Protein AF-A0A356TMD6-F1 (afdb_monomer)

pLDDT: mean 76.24, std 19.07, range [40.0, 98.44]

Structure (mmCIF, N/CA/C/O backbone):
data_AF-A0A356TMD6-F1
#
_entry.id   AF-A0A356TMD6-F1
#
loop_
_atom_site.group_PDB
_atom_site.id
_atom_site.type_symbol
_atom_site.label_atom_id
_atom_site.label_alt_id
_atom_site.label_comp_id
_atom_site.label_asym_id
_atom_site.label_entity_id
_atom_site.label_seq_id
_atom_site.pdbx_PDB_ins_code
_atom_site.Cartn_x
_atom_site.Cartn_y
_atom_site.Cartn_z
_atom_site.occupancy
_atom_site.B_iso_or_equiv
_atom_site.auth_seq_id
_atom_site.auth_com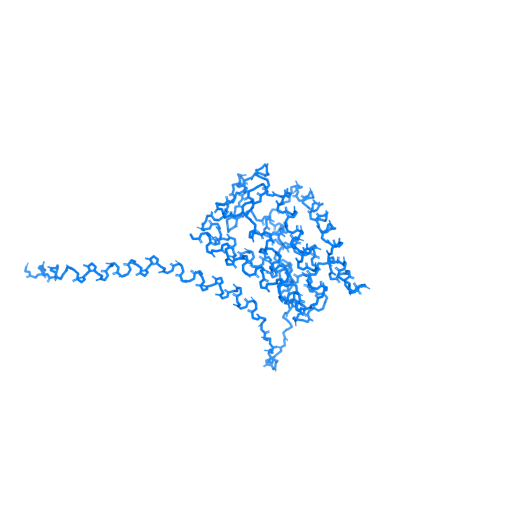p_id
_atom_site.auth_asym_id
_atom_site.auth_atom_id
_atom_site.pdbx_PDB_model_num
ATOM 1 N N . MET A 1 1 ? -0.580 -14.827 -19.833 1.00 65.75 1 MET A N 1
ATOM 2 C CA . MET A 1 1 ? -0.037 -14.961 -18.460 1.00 65.75 1 MET A CA 1
ATOM 3 C C . MET A 1 1 ? -0.498 -13.794 -17.593 1.00 65.75 1 MET A C 1
ATOM 5 O O . MET A 1 1 ? -1.004 -14.034 -16.506 1.00 65.75 1 MET A O 1
ATOM 9 N N . GLU A 1 2 ? -0.426 -12.566 -18.110 1.00 78.25 2 GLU A N 1
ATOM 10 C CA . GLU A 1 2 ? -0.849 -11.324 -17.437 1.00 78.25 2 GLU A CA 1
ATOM 11 C C . GLU A 1 2 ? -2.296 -11.361 -16.922 1.00 78.25 2 GLU A C 1
ATOM 13 O O . GLU A 1 2 ? -2.529 -11.054 -15.760 1.00 78.25 2 GLU A O 1
ATOM 18 N N . THR A 1 3 ? -3.252 -11.860 -17.716 1.00 86.00 3 THR A N 1
ATOM 19 C CA . THR A 1 3 ? -4.669 -12.002 -17.318 1.00 86.00 3 THR A CA 1
ATOM 20 C C . THR A 1 3 ? -4.857 -12.784 -16.015 1.00 86.00 3 THR A C 1
ATOM 22 O O . THR A 1 3 ? -5.626 -12.379 -15.149 1.00 86.00 3 THR A O 1
ATOM 25 N N . ALA A 1 4 ? -4.172 -13.922 -15.863 1.00 86.69 4 ALA A N 1
ATOM 26 C CA . ALA A 1 4 ? -4.324 -14.770 -14.681 1.00 86.69 4 ALA A CA 1
ATOM 27 C C . ALA A 1 4 ? -3.733 -14.097 -13.435 1.00 86.69 4 ALA A C 1
ATOM 29 O O . ALA A 1 4 ? -4.313 -14.176 -12.353 1.00 86.69 4 ALA A O 1
ATOM 30 N N . PHE A 1 5 ? -2.605 -13.407 -13.606 1.00 87.00 5 PHE A N 1
ATOM 31 C CA . PHE A 1 5 ? -1.993 -12.621 -12.546 1.00 87.00 5 PHE A CA 1
ATOM 32 C C . PHE A 1 5 ? -2.893 -11.455 -12.118 1.00 87.00 5 PHE A C 1
ATOM 34 O O . PHE A 1 5 ? -3.152 -11.296 -10.929 1.00 87.00 5 PHE A O 1
ATOM 41 N N . GLU A 1 6 ? -3.434 -10.696 -13.070 1.00 88.75 6 GLU A N 1
ATOM 42 C CA . GLU A 1 6 ? -4.316 -9.559 -12.805 1.00 88.75 6 GLU A CA 1
ATOM 43 C C . GLU A 1 6 ? -5.586 -9.984 -12.063 1.00 88.75 6 GLU A C 1
ATOM 45 O O . GLU A 1 6 ? -5.928 -9.401 -11.035 1.00 88.75 6 GLU A O 1
ATOM 50 N N . LEU A 1 7 ? -6.239 -11.062 -12.505 1.00 91.56 7 LEU A N 1
ATOM 51 C CA . LEU A 1 7 ? -7.380 -11.638 -11.790 1.00 91.56 7 LEU A CA 1
ATOM 52 C C . LEU A 1 7 ? -6.995 -12.109 -10.380 1.00 91.56 7 LEU A C 1
ATOM 54 O O . LEU A 1 7 ? -7.772 -11.930 -9.442 1.00 91.56 7 LEU A O 1
ATOM 58 N N . GLY A 1 8 ? -5.795 -12.668 -10.210 1.00 90.75 8 GLY A N 1
ATOM 59 C CA . GLY A 1 8 ? -5.252 -13.038 -8.904 1.00 90.75 8 GLY A CA 1
ATOM 60 C C . GLY A 1 8 ? -5.057 -11.831 -7.985 1.00 90.75 8 GLY A C 1
ATOM 61 O O . GLY A 1 8 ? -5.516 -11.849 -6.842 1.00 90.75 8 GLY A O 1
ATOM 62 N N . ALA A 1 9 ? -4.443 -10.758 -8.486 1.00 90.44 9 ALA A N 1
ATOM 63 C CA . ALA A 1 9 ? -4.221 -9.516 -7.750 1.00 90.44 9 ALA A CA 1
ATOM 64 C C . ALA A 1 9 ? -5.546 -8.834 -7.365 1.00 90.44 9 ALA A C 1
ATOM 66 O O . ALA A 1 9 ? -5.731 -8.428 -6.215 1.00 90.44 9 ALA A O 1
ATOM 67 N N . LEU A 1 10 ? -6.512 -8.787 -8.286 1.00 94.44 10 LEU A N 1
ATOM 68 C CA . LEU A 1 10 ? -7.863 -8.291 -8.013 1.00 94.44 10 LEU A CA 1
ATOM 69 C C . LEU A 1 10 ? -8.591 -9.168 -6.984 1.00 94.44 10 LEU A C 1
ATOM 71 O O . LEU A 1 10 ? -9.238 -8.644 -6.076 1.00 94.44 10 LEU A O 1
ATOM 75 N N . GLY A 1 11 ? -8.442 -10.493 -7.068 1.00 95.38 11 GLY A N 1
ATOM 76 C CA . GLY A 1 11 ? -8.978 -11.441 -6.091 1.00 95.38 11 GLY A CA 1
ATOM 77 C C . GLY A 1 11 ? -8.408 -11.223 -4.687 1.00 95.38 11 GLY A C 1
ATOM 78 O O . GLY A 1 11 ? -9.160 -11.169 -3.713 1.00 95.38 11 GLY A O 1
ATOM 79 N N . VAL A 1 12 ? -7.096 -11.009 -4.573 1.00 94.06 12 VAL A N 1
ATOM 80 C CA . VAL A 1 12 ? -6.429 -10.627 -3.317 1.00 94.06 12 VAL A CA 1
ATOM 81 C C . VAL A 1 12 ? -6.97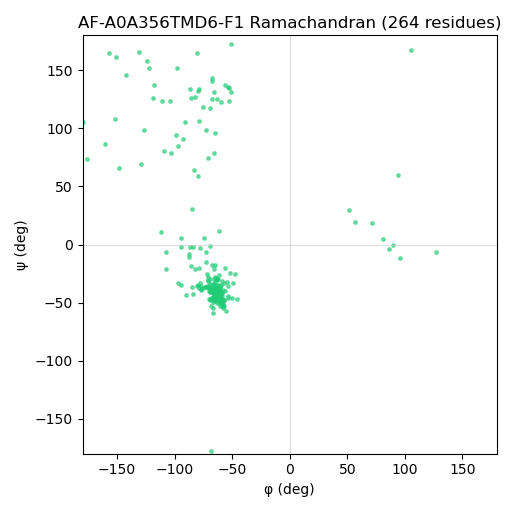3 -9.299 -2.783 1.00 94.06 12 VAL A C 1
ATOM 83 O O . VAL A 1 12 ? -7.247 -9.182 -1.583 1.00 94.06 12 VAL A O 1
ATOM 86 N N . GLY A 1 13 ? -7.181 -8.311 -3.655 1.00 95.44 13 GLY A N 1
ATOM 87 C CA . GLY A 1 13 ? -7.815 -7.043 -3.300 1.00 95.44 13 GLY A CA 1
ATOM 88 C C . GLY A 1 13 ? -9.222 -7.230 -2.733 1.00 95.44 13 GLY A C 1
ATOM 89 O O . GLY A 1 13 ? -9.537 -6.699 -1.667 1.00 95.44 13 GLY A O 1
ATOM 90 N N . ALA A 1 14 ? -10.047 -8.052 -3.384 1.00 97.25 14 ALA A N 1
ATOM 91 C CA . ALA A 1 14 ? -11.394 -8.376 -2.924 1.00 97.25 14 ALA A CA 1
ATOM 92 C C . ALA A 1 14 ? -11.380 -9.084 -1.560 1.00 97.25 14 ALA A C 1
ATOM 94 O O . ALA A 1 14 ? -12.111 -8.690 -0.651 1.00 97.25 14 ALA A O 1
ATOM 95 N N . VAL A 1 15 ? -10.509 -10.079 -1.369 1.00 97.25 15 VAL A N 1
ATOM 96 C CA . VAL A 1 15 ? -10.337 -10.765 -0.076 1.00 97.25 15 VAL A CA 1
ATOM 97 C C . VAL A 1 15 ? -9.898 -9.785 1.013 1.00 97.25 15 VAL A C 1
ATOM 99 O O . VAL A 1 15 ? -10.414 -9.844 2.131 1.00 97.25 15 VAL A O 1
ATOM 102 N N . THR A 1 16 ? -9.002 -8.851 0.695 1.00 97.12 16 THR A N 1
ATOM 103 C CA . THR A 1 16 ? -8.539 -7.838 1.654 1.00 97.12 16 THR A CA 1
ATOM 104 C C . THR A 1 16 ? -9.658 -6.874 2.045 1.00 97.12 16 THR A C 1
ATOM 106 O O . THR A 1 16 ? -9.817 -6.573 3.229 1.00 97.12 16 THR A O 1
ATOM 109 N N . LEU A 1 17 ? -10.495 -6.448 1.094 1.00 97.12 17 LEU A N 1
ATOM 110 C CA . LEU A 1 17 ? -11.687 -5.643 1.380 1.00 97.12 17 LEU A CA 1
ATOM 111 C C . LEU A 1 17 ? -12.700 -6.401 2.243 1.00 97.12 17 LEU A C 1
ATOM 113 O O . LEU A 1 17 ? -13.265 -5.822 3.170 1.00 97.12 17 LEU A O 1
ATOM 117 N N . LEU A 1 18 ? -12.906 -7.694 1.987 1.00 97.75 18 LEU A N 1
ATOM 118 C CA . LEU A 1 18 ? -13.783 -8.537 2.803 1.00 97.75 18 LEU A CA 1
ATOM 119 C C . LEU A 1 18 ? -13.246 -8.705 4.233 1.00 97.75 18 LEU A C 1
ATOM 121 O O . LEU A 1 18 ? -14.021 -8.594 5.185 1.00 97.75 18 LEU A O 1
ATOM 125 N N . ASP A 1 19 ? -11.940 -8.930 4.414 1.00 96.50 19 ASP A N 1
ATOM 126 C CA . ASP A 1 19 ? -11.310 -8.965 5.744 1.00 96.50 19 ASP A CA 1
ATOM 127 C C . ASP A 1 19 ? -11.450 -7.615 6.464 1.00 96.50 19 ASP A C 1
ATOM 129 O O . ASP A 1 19 ? -11.817 -7.567 7.641 1.00 96.50 19 ASP A O 1
ATOM 133 N N . ALA A 1 20 ? -11.238 -6.507 5.750 1.00 96.81 20 ALA A N 1
ATOM 134 C CA . ALA A 1 20 ? -11.405 -5.158 6.279 1.00 96.81 20 ALA A CA 1
ATOM 135 C C . ALA A 1 20 ? -12.860 -4.869 6.689 1.00 96.81 20 ALA A C 1
ATOM 137 O O . ALA A 1 20 ? -13.095 -4.308 7.761 1.00 96.81 20 ALA A O 1
ATOM 138 N N . ALA A 1 21 ? -13.840 -5.304 5.891 1.00 97.75 21 ALA A N 1
ATOM 139 C CA . ALA A 1 21 ? -15.264 -5.197 6.206 1.00 97.75 21 ALA A CA 1
ATOM 140 C C . ALA A 1 21 ? -15.635 -5.998 7.460 1.00 97.75 21 ALA A C 1
ATOM 142 O O . ALA A 1 21 ? -16.306 -5.473 8.352 1.00 97.75 21 ALA A O 1
ATOM 143 N N . ARG A 1 22 ? -15.139 -7.236 7.576 1.00 97.06 22 ARG A N 1
ATOM 144 C CA . ARG A 1 22 ? -15.333 -8.094 8.760 1.00 97.06 22 ARG A CA 1
ATOM 145 C C . ARG A 1 22 ? -14.685 -7.515 10.016 1.00 97.06 22 ARG A C 1
ATOM 147 O O . ARG A 1 22 ? -15.199 -7.709 11.111 1.00 97.06 22 ARG A O 1
ATOM 154 N N . ALA A 1 23 ? -13.594 -6.768 9.869 1.00 95.62 23 ALA A N 1
ATOM 155 C CA . ALA A 1 23 ? -12.933 -6.069 10.968 1.00 95.62 23 ALA A CA 1
ATOM 156 C C . ALA A 1 23 ? -13.635 -4.770 11.411 1.00 95.62 23 ALA A C 1
ATOM 158 O O . ALA A 1 23 ? -13.194 -4.126 12.368 1.00 95.62 23 ALA A O 1
ATOM 159 N N . GLY A 1 24 ? -14.715 -4.380 10.731 1.00 97.25 24 GLY A N 1
ATOM 160 C CA . GLY A 1 24 ? -15.579 -3.265 11.096 1.00 97.25 24 GLY A CA 1
ATOM 161 C C . GLY A 1 24 ? -15.400 -2.018 10.231 1.00 97.25 24 GLY A C 1
ATOM 162 O O . GLY A 1 24 ? -14.436 -1.852 9.484 1.00 97.25 24 GLY A O 1
ATOM 163 N N . ARG A 1 25 ? -16.348 -1.082 10.377 1.00 97.19 25 ARG A N 1
ATOM 164 C CA . ARG A 1 25 ? -16.480 0.116 9.524 1.00 97.19 25 ARG A CA 1
ATOM 165 C C . ARG A 1 25 ? -15.204 0.955 9.415 1.00 97.19 25 ARG A C 1
ATOM 167 O O . ARG A 1 25 ? -14.931 1.494 8.349 1.00 97.19 25 ARG A O 1
ATOM 174 N N . ARG A 1 26 ? -14.412 1.050 10.492 1.00 96.62 26 ARG A N 1
ATOM 175 C CA . ARG A 1 26 ? -13.141 1.796 10.488 1.00 96.62 26 ARG A CA 1
ATOM 176 C C . ARG A 1 26 ? -12.115 1.203 9.519 1.00 96.62 26 ARG A C 1
ATOM 178 O O . ARG A 1 26 ? -11.421 1.951 8.845 1.00 96.62 26 ARG A O 1
ATOM 185 N N . TRP A 1 27 ? -12.045 -0.125 9.440 1.00 97.56 27 TRP A N 1
ATOM 186 C CA . TRP A 1 27 ? -11.092 -0.842 8.596 1.00 97.56 27 TRP A CA 1
ATOM 187 C C . TRP A 1 27 ? -11.565 -0.901 7.150 1.00 97.56 27 TRP A C 1
ATOM 189 O O . TRP A 1 27 ? -10.753 -0.738 6.246 1.00 97.56 27 TRP A O 1
ATOM 199 N N . LEU A 1 28 ? -12.873 -1.029 6.919 1.00 98.19 28 LEU A N 1
ATOM 200 C CA . LEU A 1 28 ? -13.427 -0.853 5.578 1.00 98.19 28 LEU A CA 1
ATOM 201 C C . LEU A 1 28 ? -13.119 0.546 5.030 1.00 98.19 28 LEU A C 1
ATOM 203 O O . LEU A 1 28 ? -12.616 0.671 3.919 1.00 98.19 28 LEU A O 1
ATOM 207 N N . ALA A 1 29 ? -13.355 1.593 5.826 1.00 98.19 29 ALA A N 1
ATOM 208 C CA . ALA A 1 29 ? -13.017 2.957 5.432 1.00 98.19 29 ALA A CA 1
ATOM 209 C C . ALA A 1 29 ? -11.509 3.144 5.216 1.00 98.19 29 ALA A C 1
ATOM 211 O O . ALA A 1 29 ? -11.120 3.846 4.291 1.00 98.19 29 ALA A O 1
ATOM 212 N N . PHE A 1 30 ? -10.664 2.483 6.017 1.00 98.44 30 PHE A N 1
ATOM 213 C CA . PHE A 1 30 ? -9.217 2.443 5.798 1.00 98.44 30 PHE A CA 1
ATOM 214 C C . PHE A 1 30 ? -8.866 1.882 4.421 1.00 98.44 30 PHE A C 1
ATOM 216 O O . PHE A 1 30 ? -8.151 2.535 3.669 1.00 98.44 30 PHE A O 1
ATOM 223 N N . ALA A 1 31 ? -9.382 0.700 4.079 1.00 98.38 31 ALA A N 1
ATOM 224 C CA . ALA A 1 31 ? -9.070 0.039 2.816 1.00 98.38 31 ALA A CA 1
ATOM 225 C C . ALA A 1 31 ? -9.588 0.841 1.611 1.00 98.38 31 ALA A C 1
ATOM 227 O O . ALA A 1 31 ? -8.861 1.042 0.643 1.00 98.38 31 ALA A O 1
ATOM 228 N N . LEU A 1 32 ? -10.811 1.374 1.689 1.00 98.44 32 LEU A N 1
ATOM 229 C CA . LEU A 1 32 ? -11.374 2.216 0.629 1.00 98.44 32 LEU A CA 1
ATOM 230 C C . LEU A 1 32 ? -10.608 3.536 0.469 1.00 98.44 32 LEU A C 1
ATOM 232 O O . LEU A 1 32 ? -10.350 3.959 -0.655 1.00 98.44 32 LEU A O 1
ATOM 236 N N . ALA A 1 33 ? -10.198 4.166 1.572 1.00 98.19 33 ALA A N 1
ATOM 237 C CA . ALA A 1 33 ? -9.363 5.362 1.523 1.00 98.19 33 ALA A CA 1
ATOM 238 C C . ALA A 1 33 ? -7.960 5.058 0.980 1.00 98.19 33 ALA A C 1
ATOM 240 O O . ALA A 1 33 ? -7.440 5.857 0.212 1.00 98.19 33 ALA A O 1
ATOM 241 N N . ALA A 1 34 ? -7.374 3.902 1.311 1.00 98.06 34 ALA A N 1
ATOM 242 C CA . ALA A 1 34 ? -6.104 3.449 0.745 1.00 98.06 34 ALA A CA 1
ATOM 243 C C . ALA A 1 34 ? -6.209 3.205 -0.770 1.00 98.06 34 ALA A C 1
ATOM 245 O O . ALA A 1 34 ? -5.290 3.552 -1.504 1.00 98.06 34 ALA A O 1
ATOM 246 N N . LEU A 1 35 ? -7.338 2.667 -1.249 1.00 97.62 35 LEU A N 1
ATOM 247 C CA . LEU A 1 35 ? -7.606 2.522 -2.683 1.00 97.62 35 LEU A CA 1
ATOM 248 C C . LEU A 1 35 ? -7.723 3.879 -3.373 1.00 97.62 35 LEU A C 1
ATOM 250 O O . LEU A 1 35 ? -7.082 4.091 -4.393 1.00 97.62 35 LEU A O 1
ATOM 254 N N . ALA A 1 36 ? -8.511 4.802 -2.817 1.00 95.88 36 ALA A N 1
ATOM 255 C CA . ALA A 1 36 ? -8.650 6.148 -3.370 1.00 95.88 36 ALA A CA 1
ATOM 256 C C . ALA A 1 36 ? -7.309 6.901 -3.372 1.00 95.88 36 ALA A C 1
ATOM 258 O O . ALA A 1 36 ? -6.971 7.568 -4.349 1.00 95.88 36 ALA A O 1
ATOM 259 N N . TYR A 1 37 ? -6.531 6.748 -2.299 1.00 95.00 37 TYR A N 1
ATOM 260 C CA . TYR A 1 37 ? -5.175 7.267 -2.163 1.00 95.00 37 TYR A CA 1
ATOM 261 C C . TYR A 1 37 ? -4.255 6.732 -3.266 1.00 95.00 37 TYR A C 1
ATOM 263 O O . TYR A 1 37 ? -3.682 7.526 -4.006 1.00 95.00 37 TYR A O 1
ATOM 271 N N . ALA A 1 38 ? -4.171 5.408 -3.422 1.00 93.56 38 ALA A N 1
ATOM 272 C CA . ALA A 1 38 ? -3.332 4.767 -4.428 1.00 93.56 38 ALA A CA 1
ATOM 273 C C . ALA A 1 38 ? -3.779 5.100 -5.856 1.00 93.56 38 ALA A C 1
ATOM 275 O O . ALA A 1 38 ? -2.950 5.420 -6.695 1.00 93.56 38 ALA A O 1
ATOM 276 N N . LEU A 1 39 ? -5.087 5.093 -6.122 1.00 91.94 39 LEU A N 1
ATOM 277 C CA . LEU A 1 39 ? -5.638 5.465 -7.423 1.00 91.94 39 LEU A CA 1
ATOM 278 C C . LEU A 1 39 ? -5.257 6.900 -7.787 1.00 91.94 39 LEU A C 1
ATOM 280 O O . LEU A 1 39 ? -4.799 7.155 -8.893 1.00 91.94 39 LEU A O 1
ATOM 284 N N . THR A 1 40 ? -5.414 7.837 -6.851 1.00 89.31 40 THR A N 1
ATOM 285 C CA . THR A 1 40 ? -5.057 9.239 -7.092 1.00 89.31 40 THR A CA 1
ATOM 286 C C . THR A 1 40 ? -3.551 9.399 -7.268 1.00 89.31 40 THR A C 1
ATOM 288 O O . THR A 1 40 ? -3.123 10.131 -8.151 1.00 89.31 40 THR A O 1
ATOM 291 N N . PHE A 1 41 ? -2.744 8.704 -6.463 1.00 85.75 41 PHE A N 1
ATOM 292 C CA . PHE A 1 41 ? -1.290 8.701 -6.604 1.00 85.75 41 PHE A CA 1
ATOM 293 C C . PHE A 1 41 ? -0.865 8.216 -7.996 1.00 85.75 41 PHE A C 1
ATOM 295 O O . PHE A 1 41 ? -0.132 8.925 -8.676 1.00 85.75 41 PHE A O 1
ATOM 302 N N . GLU A 1 42 ? -1.389 7.078 -8.456 1.00 84.44 42 GLU A N 1
ATOM 303 C CA . GLU A 1 42 ? -1.116 6.548 -9.797 1.00 84.44 42 GLU A CA 1
ATOM 304 C C . GLU A 1 42 ? -1.580 7.515 -10.892 1.00 84.44 42 GLU A C 1
ATOM 306 O O . GLU A 1 42 ? -0.834 7.794 -11.817 1.00 84.44 42 GLU A O 1
ATOM 311 N N . LEU A 1 43 ? -2.764 8.118 -10.780 1.00 80.88 43 LEU A N 1
ATOM 312 C CA . LEU A 1 43 ? -3.238 9.082 -11.784 1.00 80.88 43 LEU A CA 1
ATOM 313 C C . LEU A 1 43 ? -2.386 10.362 -11.852 1.00 80.88 43 LEU A C 1
ATOM 315 O O . LEU A 1 43 ? -2.325 11.004 -12.900 1.00 80.88 43 LEU A O 1
ATOM 319 N N . LEU A 1 44 ? -1.750 10.754 -10.745 1.00 76.62 44 LEU A N 1
ATOM 320 C CA . LEU A 1 44 ? -0.878 11.929 -10.690 1.00 76.62 44 LEU A CA 1
ATOM 321 C C . LEU A 1 44 ? 0.553 11.622 -11.144 1.00 76.62 44 LEU A C 1
ATOM 323 O O . LEU A 1 44 ? 1.189 12.481 -11.752 1.00 76.62 44 LEU A O 1
ATOM 327 N N . VAL A 1 45 ? 1.061 10.430 -10.827 1.00 70.44 45 VAL A N 1
ATOM 328 C CA . VAL A 1 45 ? 2.468 10.051 -11.030 1.00 70.44 45 VAL A CA 1
ATOM 329 C C . VAL A 1 45 ? 2.677 9.271 -12.328 1.00 70.44 45 VAL A C 1
ATOM 331 O O . VAL A 1 45 ? 3.707 9.438 -12.977 1.00 70.44 45 VAL A O 1
ATOM 334 N N . SER A 1 46 ? 1.706 8.467 -12.757 1.00 62.75 46 SER A N 1
ATOM 335 C CA . SER A 1 46 ? 1.856 7.499 -13.854 1.00 62.75 46 SER A CA 1
ATOM 336 C C . SER A 1 46 ? 1.645 8.097 -15.244 1.00 62.75 46 SER A C 1
ATOM 338 O O . SER A 1 46 ? 1.248 7.401 -16.168 1.00 62.75 46 SER A O 1
ATOM 340 N N . ASN A 1 47 ? 1.964 9.379 -15.434 1.00 55.66 47 ASN A N 1
ATOM 341 C CA . ASN A 1 47 ? 2.068 9.947 -16.775 1.00 55.66 47 ASN A CA 1
ATOM 342 C C . ASN A 1 47 ? 3.472 9.695 -17.343 1.00 55.66 47 ASN A C 1
ATOM 344 O O . ASN A 1 47 ? 4.474 10.121 -16.760 1.00 55.66 47 ASN A O 1
ATOM 348 N N . GLU A 1 48 ? 3.530 9.086 -18.534 1.00 50.34 48 GLU A N 1
ATOM 349 C CA . GLU A 1 48 ? 4.742 8.895 -19.358 1.00 50.34 48 GLU A CA 1
ATOM 350 C C . GLU A 1 48 ? 5.584 10.181 -19.498 1.00 50.34 48 GLU A C 1
ATOM 352 O O . GLU A 1 48 ? 6.806 10.129 -19.653 1.00 50.34 48 GLU A O 1
ATOM 357 N N . ALA A 1 49 ? 4.938 11.346 -19.358 1.00 45.81 49 ALA A N 1
ATOM 358 C CA . ALA A 1 49 ? 5.545 12.673 -19.369 1.00 45.81 49 ALA A CA 1
ATOM 359 C C . ALA A 1 49 ? 6.661 12.886 -18.321 1.00 45.81 49 ALA A C 1
ATOM 361 O O . ALA A 1 49 ? 7.484 13.782 -18.496 1.00 45.81 49 ALA A O 1
ATOM 362 N N . SER A 1 50 ? 6.723 12.075 -17.257 1.00 51.03 50 SER A N 1
ATOM 363 C CA . SER A 1 50 ? 7.711 12.215 -16.170 1.00 51.03 50 SER A CA 1
ATOM 364 C C . SER A 1 50 ? 9.069 11.552 -16.447 1.00 51.03 50 SER A C 1
ATOM 366 O O . SER A 1 50 ? 9.968 11.659 -15.615 1.00 51.03 50 SER A O 1
ATOM 368 N N . GLY A 1 51 ? 9.249 10.886 -17.594 1.00 52.72 51 GLY A N 1
ATOM 369 C CA . GLY A 1 51 ? 10.565 10.398 -18.025 1.00 52.72 51 GLY A CA 1
ATOM 370 C C . GLY A 1 51 ? 10.880 8.951 -17.644 1.00 52.72 51 GLY A C 1
ATOM 371 O O . GLY A 1 51 ? 11.880 8.691 -16.980 1.00 52.72 51 GLY A O 1
ATOM 372 N N . GLY A 1 52 ? 10.053 8.013 -18.125 1.00 67.12 52 GLY A N 1
ATOM 373 C CA . GLY A 1 52 ? 10.542 6.677 -18.481 1.00 67.12 52 GLY A CA 1
ATOM 374 C C . GLY A 1 52 ? 9.857 5.452 -17.887 1.00 67.12 52 GLY A C 1
ATOM 375 O O . GLY A 1 52 ? 10.180 4.323 -18.259 1.00 67.12 52 GLY A O 1
ATOM 376 N N . PHE A 1 53 ? 8.918 5.630 -16.968 1.00 77.69 53 PHE A N 1
ATOM 377 C CA . PHE A 1 53 ? 8.138 4.508 -16.457 1.00 77.69 53 PHE A CA 1
ATOM 378 C C . PHE A 1 53 ? 7.035 4.111 -17.446 1.00 77.69 53 PHE A C 1
ATOM 380 O O . PHE A 1 53 ? 6.331 4.982 -17.952 1.00 77.69 53 PHE A O 1
ATOM 387 N N . HIS A 1 54 ? 6.889 2.815 -17.718 1.00 83.50 54 HIS A N 1
ATOM 388 C CA . HIS A 1 54 ? 5.843 2.277 -18.589 1.00 83.50 54 HIS A CA 1
ATOM 389 C C . HIS A 1 54 ? 5.315 0.948 -18.053 1.00 83.50 54 HIS A C 1
ATOM 391 O O . HIS A 1 54 ? 6.067 0.149 -17.492 1.00 83.50 54 HIS A O 1
ATOM 397 N N . TYR A 1 55 ? 4.023 0.708 -18.264 1.00 87.19 55 TYR A N 1
ATOM 398 C CA . TYR A 1 55 ? 3.355 -0.549 -17.946 1.00 87.19 55 TYR A CA 1
ATOM 399 C C . TYR A 1 55 ? 3.231 -1.438 -19.187 1.00 87.19 55 TYR A C 1
ATOM 401 O O . TYR A 1 55 ? 3.153 -0.949 -20.314 1.00 87.19 55 TYR A O 1
ATOM 409 N N . GLY A 1 56 ? 3.195 -2.753 -18.971 1.00 85.00 56 GLY A N 1
ATOM 410 C CA . GLY A 1 56 ? 2.787 -3.728 -19.979 1.00 85.00 56 GLY A CA 1
ATOM 411 C C . GLY A 1 56 ? 1.294 -3.632 -20.317 1.00 85.00 56 GLY A C 1
ATOM 412 O O . GLY A 1 56 ? 0.561 -2.794 -19.789 1.00 85.00 56 GLY A O 1
ATOM 413 N N . ALA A 1 57 ? 0.820 -4.512 -21.199 1.00 84.56 57 ALA A N 1
ATOM 414 C CA . ALA A 1 57 ? -0.595 -4.579 -21.549 1.00 84.56 57 ALA A CA 1
ATOM 415 C C . ALA A 1 57 ? -1.375 -5.403 -20.510 1.00 84.56 57 ALA A C 1
ATOM 417 O O . ALA A 1 57 ? -1.037 -6.549 -20.226 1.00 84.56 57 ALA A O 1
ATOM 418 N N . PHE A 1 58 ? -2.449 -4.828 -19.968 1.00 87.00 58 PHE A N 1
ATOM 419 C CA . PHE A 1 58 ? -3.311 -5.472 -18.971 1.00 87.00 58 PHE A CA 1
ATOM 420 C C . PHE A 1 58 ? -4.790 -5.345 -19.354 1.00 87.00 58 PHE A C 1
ATOM 422 O O . PHE A 1 58 ? -5.145 -4.565 -20.238 1.00 87.00 58 PHE A O 1
ATOM 429 N N . LEU A 1 59 ? -5.658 -6.125 -18.706 1.00 86.31 59 LEU A N 1
ATOM 430 C CA . LEU A 1 59 ? -7.095 -6.196 -18.991 1.00 86.31 59 LEU A CA 1
ATOM 431 C C . LEU A 1 59 ? -7.783 -4.853 -18.784 1.00 86.31 59 LEU A C 1
ATOM 433 O O . LEU A 1 59 ? -8.632 -4.473 -19.589 1.00 86.31 59 LEU A O 1
ATOM 437 N N . ILE A 1 60 ? -7.460 -4.167 -17.686 1.00 88.88 60 ILE A N 1
ATOM 438 C CA . ILE A 1 60 ? -8.087 -2.897 -17.331 1.00 88.88 60 ILE A CA 1
ATOM 439 C C . ILE A 1 60 ? -6.995 -1.859 -17.102 1.00 88.88 60 ILE A C 1
ATOM 441 O O . ILE A 1 60 ? -6.415 -1.779 -16.021 1.00 88.88 60 ILE A O 1
ATOM 445 N N . ALA A 1 61 ? -6.746 -1.038 -18.119 1.00 89.44 61 ALA A N 1
ATOM 446 C CA . ALA A 1 61 ? -5.904 0.143 -18.002 1.00 89.44 61 ALA A CA 1
ATOM 447 C C . ALA A 1 61 ? -6.728 1.352 -17.531 1.00 89.44 61 ALA A C 1
ATOM 449 O O . ALA A 1 61 ? -7.822 1.627 -18.029 1.00 89.44 61 ALA A O 1
ATOM 450 N N . LEU A 1 62 ? -6.191 2.078 -16.561 1.00 87.81 62 LEU A N 1
ATOM 451 C CA . LEU A 1 62 ? -6.673 3.370 -16.092 1.00 87.81 62 LEU A CA 1
ATOM 452 C C . LEU A 1 62 ? -6.194 4.489 -17.033 1.00 87.81 62 LEU A C 1
ATOM 454 O O . LEU A 1 62 ? -5.264 4.283 -17.820 1.00 87.81 62 LEU A O 1
ATOM 458 N N . PRO A 1 63 ? -6.776 5.700 -16.946 1.00 82.00 63 PRO A N 1
ATOM 459 C CA . PRO A 1 63 ? -6.189 6.876 -17.582 1.00 82.00 63 PRO A CA 1
ATOM 460 C C . PRO A 1 63 ? -4.707 7.019 -17.197 1.00 82.00 63 PRO A C 1
ATOM 462 O O . PRO A 1 63 ? -4.367 6.901 -16.024 1.00 82.00 63 PRO A O 1
ATOM 465 N N . GLY A 1 64 ? -3.830 7.229 -18.181 1.00 76.56 64 GLY A N 1
ATOM 466 C CA . GLY A 1 64 ? -2.372 7.220 -17.978 1.00 76.56 64 GLY A CA 1
ATOM 467 C C . GLY A 1 64 ? -1.707 5.845 -18.146 1.00 76.56 64 GLY A C 1
ATOM 468 O O . GLY A 1 64 ? -0.496 5.739 -18.025 1.00 76.56 64 GLY A O 1
ATOM 469 N N . GLY A 1 65 ? -2.465 4.786 -18.453 1.00 82.19 65 GLY A N 1
ATOM 470 C CA . GLY A 1 65 ? -1.920 3.461 -18.783 1.00 82.19 65 GLY A CA 1
ATOM 471 C C . GLY A 1 65 ? -1.653 2.554 -17.578 1.00 82.19 65 GLY A C 1
ATOM 472 O O . GLY A 1 65 ? -1.309 1.389 -17.762 1.00 82.19 65 GLY A O 1
ATOM 473 N N . ALA A 1 66 ? -1.859 3.043 -16.351 1.00 86.94 66 ALA A N 1
ATOM 474 C CA . ALA A 1 66 ? -1.688 2.242 -15.143 1.00 86.94 66 ALA A CA 1
ATOM 475 C C . ALA A 1 66 ? -2.724 1.101 -15.063 1.00 86.94 66 ALA A C 1
ATOM 477 O O . ALA A 1 66 ? -3.919 1.357 -15.209 1.00 86.94 66 ALA A O 1
ATOM 478 N N . PRO A 1 67 ? -2.336 -0.152 -14.789 1.00 91.25 67 PRO A N 1
ATOM 479 C CA . PRO A 1 67 ? -3.280 -1.252 -14.641 1.00 91.25 67 PRO A CA 1
ATOM 480 C C . PRO A 1 67 ? -4.131 -1.063 -13.385 1.00 91.25 67 PRO A C 1
ATOM 482 O O . PRO A 1 67 ? -3.598 -0.721 -12.331 1.00 91.25 67 PRO A O 1
ATOM 485 N N . LEU A 1 68 ? -5.427 -1.383 -13.428 1.00 93.06 68 LEU A N 1
ATOM 486 C CA . LEU A 1 68 ? -6.318 -1.304 -12.262 1.00 93.06 68 LEU A CA 1
ATOM 487 C C . LEU A 1 68 ? -5.812 -2.142 -11.080 1.00 93.06 68 LEU A C 1
ATOM 489 O O . LEU A 1 68 ? -6.016 -1.775 -9.920 1.00 93.06 68 LEU A O 1
ATOM 493 N N . TRP A 1 69 ? -5.152 -3.268 -11.352 1.00 93.19 69 TRP A N 1
ATOM 494 C CA . TRP A 1 69 ? -4.632 -4.124 -10.293 1.00 93.19 69 TRP A CA 1
ATOM 495 C C . TRP A 1 69 ? -3.524 -3.457 -9.472 1.00 93.19 69 TRP A C 1
ATOM 497 O O . TRP A 1 69 ? -3.334 -3.855 -8.326 1.00 93.19 69 TRP A O 1
ATOM 507 N N . VAL A 1 70 ? -2.842 -2.427 -9.987 1.00 91.94 70 VAL A N 1
ATOM 508 C CA . VAL A 1 70 ? -1.778 -1.715 -9.261 1.00 91.94 70 VAL A CA 1
ATOM 509 C C . VAL A 1 70 ? -2.323 -0.945 -8.053 1.00 91.94 70 VAL A C 1
ATOM 511 O O . VAL A 1 70 ? -1.930 -1.273 -6.930 1.00 91.9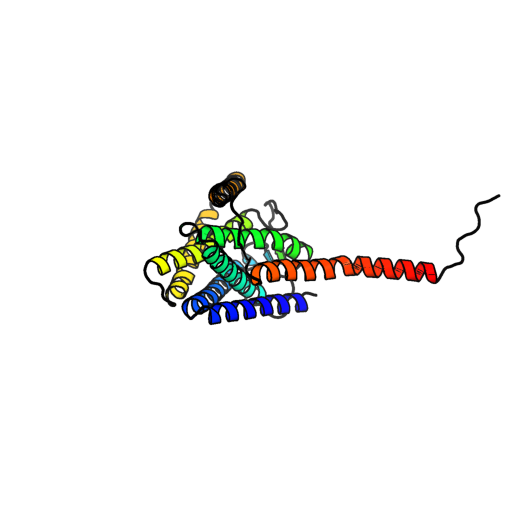4 70 VAL A O 1
ATOM 514 N N . PRO A 1 71 ? -3.269 0.009 -8.185 1.00 94.06 71 PRO A N 1
ATOM 515 C CA . PRO A 1 71 ? -3.838 0.681 -7.017 1.00 94.06 71 PRO A CA 1
ATOM 516 C C . PRO A 1 71 ? -4.619 -0.278 -6.104 1.00 94.06 71 PRO A C 1
ATOM 518 O O . PRO A 1 71 ? -4.649 -0.085 -4.886 1.00 94.06 71 PRO A O 1
ATOM 521 N N . VAL A 1 72 ? -5.205 -1.350 -6.651 1.00 96.19 72 VAL A N 1
ATOM 522 C CA . VAL A 1 72 ? -5.818 -2.421 -5.844 1.00 96.19 72 VAL A CA 1
ATOM 523 C C . VAL A 1 72 ? -4.763 -3.180 -5.030 1.00 96.19 72 VAL A C 1
ATOM 525 O O . VAL A 1 72 ? -4.985 -3.456 -3.849 1.00 96.19 72 VAL A O 1
ATOM 528 N N . GLY A 1 73 ? -3.604 -3.467 -5.620 1.00 94.69 73 GLY A N 1
ATOM 529 C CA . GLY A 1 73 ? -2.454 -4.083 -4.963 1.00 94.69 73 GLY A CA 1
ATOM 530 C C . GLY A 1 73 ? -1.905 -3.205 -3.843 1.00 94.69 73 GLY A C 1
ATOM 531 O O . GLY A 1 73 ? -1.721 -3.690 -2.727 1.00 94.69 73 GLY A O 1
ATOM 532 N N . TRP A 1 74 ? -1.751 -1.900 -4.085 1.00 95.12 74 TRP A N 1
ATOM 533 C CA . TRP A 1 74 ? -1.386 -0.921 -3.057 1.00 95.12 74 TRP A CA 1
ATOM 534 C C . TRP A 1 74 ? -2.374 -0.907 -1.891 1.00 95.12 74 TRP A C 1
ATOM 536 O O . TRP A 1 74 ? -1.959 -0.983 -0.733 1.00 95.12 74 TRP A O 1
ATOM 546 N N . MET A 1 75 ? -3.682 -0.870 -2.167 1.00 97.50 75 MET A N 1
ATOM 547 C CA . MET A 1 75 ? -4.709 -0.958 -1.125 1.00 97.50 75 MET A CA 1
ATOM 548 C C . MET A 1 75 ? -4.571 -2.238 -0.301 1.00 97.50 75 MET A C 1
ATOM 550 O O . MET A 1 75 ? -4.588 -2.175 0.935 1.00 97.50 75 MET A O 1
ATOM 554 N N . ALA A 1 76 ? -4.419 -3.383 -0.969 1.00 97.31 76 ALA A N 1
ATOM 555 C CA . ALA A 1 76 ? -4.304 -4.672 -0.305 1.00 97.31 76 ALA A CA 1
ATOM 556 C C . ALA A 1 76 ? -3.058 -4.717 0.591 1.00 97.31 76 ALA A C 1
ATOM 558 O O . ALA A 1 76 ? -3.141 -5.079 1.767 1.00 97.31 76 ALA A O 1
ATOM 559 N N . LEU A 1 77 ? -1.921 -4.270 0.060 1.00 96.25 77 LEU A N 1
ATOM 560 C CA . LEU A 1 77 ? -0.631 -4.286 0.732 1.00 96.25 77 LEU A CA 1
ATOM 561 C C . LEU A 1 77 ? -0.596 -3.343 1.938 1.00 96.25 77 LEU A C 1
ATOM 563 O O . LEU A 1 77 ? -0.243 -3.772 3.037 1.00 96.25 77 LEU A O 1
ATOM 567 N N . ILE A 1 78 ? -1.030 -2.089 1.775 1.00 97.38 78 ILE A N 1
ATOM 568 C CA . ILE A 1 78 ? -1.098 -1.101 2.863 1.00 97.38 78 ILE A CA 1
ATOM 569 C C . ILE A 1 78 ? -2.033 -1.596 3.974 1.00 97.38 78 ILE A C 1
ATOM 571 O O . ILE A 1 78 ? -1.686 -1.535 5.156 1.00 97.38 78 ILE A O 1
ATOM 575 N N . THR A 1 79 ? -3.204 -2.128 3.614 1.00 97.88 79 THR A N 1
ATOM 576 C CA . THR A 1 79 ? -4.186 -2.634 4.586 1.00 97.88 79 THR A CA 1
ATOM 577 C C . THR A 1 79 ? -3.658 -3.853 5.339 1.00 97.88 79 THR A C 1
ATOM 579 O O . THR A 1 79 ? -3.731 -3.897 6.572 1.00 97.88 79 THR A O 1
ATOM 582 N N . ALA A 1 80 ? -3.084 -4.829 4.633 1.00 96.38 80 ALA A N 1
ATOM 583 C CA . ALA A 1 80 ? -2.506 -6.023 5.241 1.00 96.38 80 ALA A CA 1
ATOM 584 C C . ALA A 1 80 ? -1.318 -5.679 6.152 1.00 96.38 80 ALA A C 1
ATOM 586 O O . ALA A 1 80 ? -1.237 -6.185 7.276 1.00 96.38 80 ALA A O 1
ATOM 587 N N . ALA A 1 81 ? -0.430 -4.784 5.715 1.00 96.00 81 ALA A N 1
ATOM 588 C CA . ALA A 1 81 ? 0.717 -4.329 6.492 1.00 96.00 81 ALA A CA 1
ATOM 589 C C . ALA A 1 81 ? 0.290 -3.591 7.768 1.00 96.00 81 ALA A C 1
ATOM 591 O O . ALA A 1 81 ? 0.790 -3.902 8.850 1.00 96.00 81 ALA A O 1
ATOM 592 N N . ALA A 1 82 ? -0.684 -2.679 7.679 1.00 96.00 82 ALA A N 1
ATOM 593 C CA . ALA A 1 82 ? -1.201 -1.944 8.834 1.00 96.00 82 ALA A CA 1
ATOM 594 C C . ALA A 1 82 ? -1.848 -2.875 9.872 1.00 96.00 82 ALA A C 1
ATOM 596 O O . ALA A 1 82 ? -1.564 -2.773 11.067 1.00 96.00 82 ALA A O 1
ATOM 597 N N . ARG A 1 83 ? -2.667 -3.837 9.429 1.00 94.56 83 ARG A N 1
ATOM 598 C CA . ARG A 1 83 ? -3.285 -4.840 10.317 1.00 94.56 83 ARG A CA 1
ATOM 599 C C . ARG A 1 83 ? -2.252 -5.775 10.937 1.00 94.56 83 ARG A C 1
ATOM 601 O O . ARG A 1 83 ? -2.374 -6.142 12.104 1.00 94.56 83 ARG A O 1
ATOM 608 N N . THR A 1 84 ? -1.222 -6.145 10.182 1.00 92.62 84 THR A N 1
ATOM 609 C CA . THR A 1 84 ? -0.108 -6.955 10.692 1.00 92.62 84 THR A CA 1
ATOM 610 C C . THR A 1 84 ? 0.667 -6.187 11.761 1.00 92.62 84 THR A C 1
ATOM 612 O O . THR A 1 84 ? 0.889 -6.713 12.850 1.00 92.62 84 THR A O 1
ATOM 615 N N . ALA A 1 85 ? 0.980 -4.913 11.518 1.00 91.94 85 ALA A N 1
ATOM 616 C CA . ALA A 1 85 ? 1.628 -4.048 12.499 1.00 91.94 85 ALA A CA 1
ATOM 617 C C . ALA A 1 85 ? 0.772 -3.827 13.764 1.00 91.94 85 ALA A C 1
ATOM 619 O O . ALA A 1 85 ? 1.318 -3.778 14.868 1.00 91.94 85 ALA A O 1
ATOM 620 N N . GLU A 1 86 ? -0.562 -3.746 13.640 1.00 90.69 86 GLU A N 1
ATOM 621 C CA . GLU A 1 86 ? -1.479 -3.679 14.792 1.00 90.69 86 GLU A CA 1
ATOM 622 C C . GLU A 1 86 ? -1.369 -4.942 15.667 1.00 90.69 86 GLU A C 1
ATOM 624 O O . GLU A 1 86 ? -1.251 -4.826 16.890 1.00 90.69 86 GLU A O 1
ATOM 629 N N . ARG A 1 87 ? -1.336 -6.131 15.044 1.00 90.31 87 ARG A N 1
ATOM 630 C CA . ARG A 1 87 ? -1.257 -7.441 15.723 1.00 90.31 87 ARG A CA 1
ATOM 631 C C . ARG A 1 87 ? 0.097 -7.721 16.374 1.00 90.31 87 ARG A C 1
ATOM 633 O O . ARG A 1 87 ? 0.145 -8.387 17.402 1.00 90.31 87 ARG A O 1
ATOM 640 N N . LEU A 1 88 ? 1.186 -7.185 15.824 1.00 86.75 88 LEU A N 1
ATOM 641 C CA . LEU A 1 88 ? 2.538 -7.347 16.374 1.00 86.75 88 LEU A CA 1
ATOM 642 C C . LEU A 1 88 ? 2.801 -6.498 17.636 1.00 86.75 88 LEU A C 1
ATOM 644 O O . LEU A 1 88 ? 3.916 -6.483 18.144 1.00 86.75 88 LEU A O 1
ATOM 648 N N . SER A 1 89 ? 1.789 -5.802 18.171 1.00 75.31 89 SER A N 1
ATOM 649 C CA . SER A 1 89 ? 1.836 -5.078 19.455 1.00 75.31 89 SER A CA 1
ATOM 650 C C . SER A 1 89 ? 2.938 -4.010 19.593 1.00 75.31 89 SER A C 1
ATOM 652 O O . SER A 1 89 ? 3.218 -3.534 20.691 1.00 75.31 89 SER A O 1
ATOM 654 N N . VAL A 1 90 ? 3.511 -3.529 18.484 1.00 75.62 90 VAL A N 1
ATOM 655 C CA . VAL A 1 90 ? 4.521 -2.452 18.464 1.00 75.62 90 VAL A CA 1
ATOM 656 C C . VAL A 1 90 ? 3.880 -1.058 18.507 1.00 75.62 90 VAL A C 1
ATOM 658 O O . VAL A 1 90 ? 3.983 -0.278 17.564 1.00 75.62 90 VAL A O 1
ATOM 661 N N . SER A 1 91 ? 3.191 -0.732 19.602 1.00 74.94 91 SER A N 1
ATOM 662 C CA . SER A 1 91 ? 2.238 0.394 19.700 1.00 74.94 91 SER A CA 1
ATOM 663 C C . SER A 1 91 ? 2.710 1.736 19.116 1.00 74.94 91 SER A C 1
ATOM 665 O O . SER A 1 91 ? 1.970 2.356 18.357 1.00 74.94 91 SER A O 1
ATOM 667 N N . ARG A 1 92 ? 3.936 2.186 19.414 1.00 84.19 92 ARG A N 1
ATOM 668 C CA . ARG A 1 92 ? 4.433 3.504 18.969 1.00 84.19 92 ARG A CA 1
ATOM 669 C C . ARG A 1 92 ? 4.972 3.541 17.535 1.00 84.19 92 ARG A C 1
ATOM 671 O O . ARG A 1 92 ? 5.032 4.620 16.958 1.00 84.19 92 ARG A O 1
ATOM 678 N N . TRP A 1 93 ? 5.348 2.391 16.972 1.00 87.44 93 TRP A N 1
ATOM 679 C CA . TRP A 1 93 ? 6.027 2.281 15.671 1.00 87.44 93 TRP A CA 1
ATOM 680 C C . TRP A 1 93 ? 5.161 1.621 14.595 1.00 87.44 93 TRP A C 1
ATOM 682 O O . TRP A 1 93 ? 5.669 1.295 13.525 1.00 87.44 93 TRP A O 1
ATOM 692 N N . ARG A 1 94 ? 3.861 1.425 14.856 1.00 92.19 94 ARG A N 1
ATOM 693 C CA . ARG A 1 94 ? 2.946 0.744 13.926 1.00 92.19 94 ARG A CA 1
ATOM 694 C C . ARG A 1 94 ? 3.004 1.302 12.498 1.00 92.19 94 ARG A C 1
ATOM 696 O O . ARG A 1 94 ? 3.144 0.485 11.591 1.00 92.19 94 ARG A O 1
ATOM 703 N N . PRO A 1 95 ? 2.984 2.631 12.265 1.00 94.56 95 PRO A N 1
ATOM 704 C CA . PRO A 1 95 ? 3.055 3.169 10.905 1.00 94.56 95 PRO A CA 1
ATOM 705 C C . PRO A 1 95 ? 4.390 2.885 10.219 1.00 94.56 95 PRO A C 1
ATOM 707 O O . PRO A 1 95 ? 4.418 2.505 9.056 1.00 94.56 95 PRO A O 1
ATOM 710 N N . ALA A 1 96 ? 5.498 3.005 10.957 1.00 93.06 96 ALA A N 1
ATOM 711 C CA . ALA A 1 96 ? 6.831 2.724 10.432 1.00 93.06 96 ALA A CA 1
ATOM 712 C C . ALA A 1 96 ? 6.988 1.246 10.056 1.00 93.06 96 ALA A C 1
ATOM 714 O O . ALA A 1 96 ? 7.511 0.937 8.990 1.00 93.06 96 ALA A O 1
ATOM 715 N N . LEU A 1 97 ? 6.481 0.333 10.892 1.00 92.50 97 LEU A N 1
ATOM 716 C CA . LEU A 1 97 ? 6.480 -1.093 10.580 1.00 92.50 97 LEU A CA 1
ATOM 717 C C . LEU A 1 97 ? 5.587 -1.401 9.373 1.00 92.50 97 LEU A C 1
ATOM 719 O O . LEU A 1 97 ? 6.004 -2.147 8.496 1.00 92.50 97 LEU A O 1
ATOM 723 N N . ALA A 1 98 ? 4.389 -0.815 9.297 1.00 95.25 98 ALA A N 1
ATOM 724 C CA . ALA A 1 98 ? 3.509 -0.987 8.146 1.00 95.25 98 ALA A CA 1
ATOM 725 C C . ALA A 1 98 ? 4.181 -0.497 6.853 1.00 95.25 98 ALA A C 1
ATOM 727 O O . ALA A 1 98 ? 4.206 -1.224 5.866 1.00 95.25 98 ALA A O 1
ATOM 728 N N . ALA A 1 99 ? 4.790 0.690 6.876 1.00 94.19 99 ALA A N 1
ATOM 729 C CA . ALA A 1 99 ? 5.492 1.247 5.726 1.00 94.19 99 ALA A CA 1
ATOM 730 C C . ALA A 1 99 ? 6.687 0.388 5.297 1.00 94.19 99 ALA A C 1
ATOM 732 O O . ALA A 1 99 ? 6.889 0.159 4.107 1.00 94.19 99 ALA A O 1
ATOM 733 N N . LEU A 1 100 ? 7.438 -0.143 6.264 1.00 92.25 100 LEU A N 1
ATOM 734 C CA . LEU A 1 100 ? 8.546 -1.050 5.993 1.00 92.25 100 LEU A CA 1
ATOM 735 C C . LEU A 1 100 ? 8.061 -2.368 5.375 1.00 92.25 100 LEU A C 1
ATOM 737 O O . LEU A 1 100 ? 8.662 -2.834 4.417 1.00 92.25 100 LEU A O 1
ATOM 741 N N . LEU A 1 101 ? 6.966 -2.953 5.871 1.00 93.25 101 LEU A N 1
ATOM 742 C CA . LEU A 1 101 ? 6.378 -4.166 5.290 1.00 93.25 101 LEU A CA 1
ATOM 743 C C . LEU A 1 101 ? 5.903 -3.936 3.849 1.00 93.25 101 LEU A C 1
ATOM 745 O O . LEU A 1 101 ? 6.122 -4.792 2.993 1.00 93.25 101 LEU A O 1
ATOM 749 N N . VAL A 1 102 ? 5.290 -2.781 3.572 1.00 94.19 102 VAL A N 1
ATOM 750 C CA . VAL A 1 102 ? 4.898 -2.380 2.212 1.00 94.19 102 VAL A CA 1
ATOM 751 C C . VAL A 1 102 ? 6.134 -2.287 1.317 1.00 94.19 102 VAL A C 1
ATOM 753 O O . VAL A 1 102 ? 6.189 -2.951 0.286 1.00 94.19 102 VAL A O 1
ATOM 756 N N . ALA A 1 103 ? 7.150 -1.531 1.742 1.00 89.88 103 ALA A N 1
ATOM 757 C CA . ALA A 1 103 ? 8.367 -1.332 0.966 1.00 89.88 103 ALA A CA 1
ATOM 758 C C . ALA A 1 103 ? 9.106 -2.648 0.706 1.00 89.88 103 ALA A C 1
ATOM 760 O O . ALA A 1 103 ? 9.388 -2.951 -0.444 1.00 89.88 103 ALA A O 1
ATOM 761 N N . LEU A 1 104 ? 9.336 -3.474 1.731 1.00 89.19 104 LEU A N 1
ATOM 762 C CA . LEU A 1 104 ? 9.994 -4.777 1.580 1.00 89.19 104 LEU A CA 1
ATOM 763 C C . LEU A 1 104 ? 9.255 -5.688 0.598 1.00 89.19 104 LEU A C 1
ATOM 765 O O . LEU A 1 104 ? 9.893 -6.390 -0.179 1.00 89.19 104 LEU A O 1
ATOM 769 N N . THR A 1 105 ? 7.920 -5.668 0.616 1.00 90.00 105 THR A N 1
ATOM 770 C CA . THR A 1 105 ? 7.132 -6.457 -0.337 1.00 90.00 105 THR A CA 1
ATOM 771 C C . THR A 1 105 ? 7.322 -5.929 -1.758 1.00 90.00 105 THR A C 1
ATOM 773 O O . THR A 1 105 ? 7.587 -6.720 -2.657 1.00 90.00 105 THR A O 1
ATOM 776 N N . GLY A 1 106 ? 7.277 -4.607 -1.958 1.00 87.88 106 GLY A N 1
ATOM 777 C CA . GLY A 1 106 ? 7.590 -3.990 -3.251 1.00 87.88 106 GLY A CA 1
ATOM 778 C C . GLY A 1 106 ? 9.007 -4.320 -3.725 1.00 87.88 106 GLY A C 1
ATOM 779 O O . GLY A 1 106 ? 9.199 -4.736 -4.855 1.00 87.88 106 GLY A O 1
ATOM 780 N N . TRP A 1 107 ? 10.009 -4.254 -2.844 1.00 85.44 107 TRP A N 1
ATOM 781 C CA . TRP A 1 107 ? 11.414 -4.533 -3.184 1.00 85.44 107 TRP A CA 1
ATOM 782 C C . TRP A 1 107 ? 11.635 -5.969 -3.672 1.00 85.44 107 TRP A C 1
ATOM 784 O O . TRP A 1 107 ? 12.576 -6.225 -4.419 1.00 85.44 107 TRP A O 1
ATOM 794 N N . VAL A 1 108 ? 10.779 -6.904 -3.250 1.00 87.38 108 VAL A N 1
ATOM 795 C CA . VAL A 1 108 ? 10.779 -8.289 -3.735 1.00 87.38 108 VAL A CA 1
ATOM 796 C C . VAL A 1 108 ? 9.987 -8.424 -5.037 1.00 87.38 108 VAL A C 1
ATOM 798 O O . VAL A 1 108 ? 10.425 -9.133 -5.940 1.00 87.38 108 VAL A O 1
ATOM 801 N N . LEU A 1 109 ? 8.826 -7.775 -5.136 1.00 86.81 109 LEU A N 1
ATOM 802 C CA . LEU A 1 109 ? 7.928 -7.909 -6.285 1.00 86.81 109 LEU A CA 1
ATOM 803 C C . LEU A 1 109 ? 8.438 -7.181 -7.531 1.00 86.81 109 LEU A C 1
ATOM 805 O O . LEU A 1 109 ? 8.287 -7.700 -8.632 1.00 86.81 109 LEU A O 1
ATOM 809 N N . ASP A 1 110 ? 9.064 -6.023 -7.376 1.00 86.44 110 ASP A N 1
ATOM 810 C CA . ASP A 1 110 ? 9.470 -5.169 -8.490 1.00 86.44 110 ASP A CA 1
ATOM 811 C C . ASP A 1 110 ? 10.497 -5.792 -9.434 1.00 86.44 110 ASP A C 1
ATOM 813 O O . ASP A 1 110 ? 10.225 -5.822 -10.635 1.00 86.44 110 ASP A O 1
ATOM 817 N N . PRO A 1 111 ? 11.627 -6.361 -8.969 1.00 87.12 111 PRO A N 1
ATOM 818 C CA . PRO A 1 111 ? 12.540 -7.056 -9.873 1.00 87.12 111 PRO A CA 1
ATOM 819 C C . PRO A 1 111 ? 11.876 -8.224 -10.612 1.00 87.12 111 PRO A C 1
ATOM 821 O O . PRO A 1 111 ? 12.234 -8.501 -11.756 1.00 87.12 111 PRO A O 1
ATOM 824 N N . VAL A 1 112 ? 10.891 -8.890 -9.997 1.00 88.44 112 VAL A N 1
ATOM 825 C CA . VAL A 1 112 ? 10.110 -9.943 -10.664 1.00 88.44 112 VAL A CA 1
ATOM 826 C C . VAL A 1 112 ? 9.209 -9.341 -11.739 1.00 88.44 112 VAL A C 1
ATOM 828 O O . VAL A 1 112 ? 9.208 -9.825 -12.867 1.00 88.44 112 VAL A O 1
ATOM 831 N N . ALA A 1 113 ? 8.477 -8.274 -11.424 1.00 88.25 113 ALA A N 1
ATOM 832 C CA . ALA A 1 113 ? 7.603 -7.585 -12.368 1.00 88.25 113 ALA A CA 1
ATOM 833 C C . ALA A 1 113 ? 8.384 -7.037 -13.575 1.00 88.25 113 ALA A C 1
ATOM 835 O O . ALA A 1 113 ? 7.947 -7.205 -14.712 1.00 88.25 113 ALA A O 1
ATOM 836 N N . VAL A 1 114 ? 9.577 -6.480 -13.347 1.00 88.62 114 VAL A N 1
ATOM 837 C CA . VAL A 1 114 ? 10.489 -6.036 -14.413 1.00 88.62 114 VAL A CA 1
ATOM 838 C C . VAL A 1 114 ? 10.972 -7.212 -15.254 1.00 88.62 114 VAL A C 1
ATOM 840 O O . VAL A 1 114 ? 10.930 -7.144 -16.480 1.00 88.62 114 VAL A O 1
ATOM 843 N N . ALA A 1 115 ? 11.392 -8.313 -14.625 1.00 88.56 115 ALA A N 1
ATOM 844 C CA . ALA A 1 115 ? 11.842 -9.505 -15.346 1.00 88.56 115 ALA A CA 1
ATOM 845 C C . ALA A 1 115 ? 10.729 -10.142 -16.198 1.00 88.56 115 ALA A C 1
ATOM 847 O O . ALA A 1 115 ? 11.013 -10.732 -17.238 1.00 88.56 115 ALA A O 1
ATOM 848 N N . LEU A 1 116 ? 9.470 -10.011 -15.769 1.00 87.81 116 LEU A N 1
ATOM 849 C CA . LEU A 1 116 ? 8.289 -10.479 -16.496 1.00 87.81 116 LEU A CA 1
ATOM 850 C C . LEU A 1 116 ? 7.750 -9.459 -17.513 1.00 87.81 116 LEU A C 1
ATOM 852 O O . LEU A 1 116 ? 6.789 -9.771 -18.213 1.00 87.81 116 LEU A O 1
ATOM 856 N N . GLY A 1 117 ? 8.346 -8.266 -17.609 1.00 88.56 117 GLY A N 1
ATOM 857 C CA . GLY A 1 117 ? 7.917 -7.213 -18.533 1.00 88.56 117 GLY A CA 1
ATOM 858 C C . GLY A 1 117 ? 6.594 -6.537 -18.155 1.00 88.56 117 GLY A C 1
ATOM 859 O O . GLY A 1 117 ? 5.964 -5.914 -19.003 1.00 88.56 117 GLY A O 1
ATOM 860 N N . TRP A 1 118 ? 6.154 -6.652 -16.899 1.00 87.50 118 TRP A N 1
ATOM 861 C CA . TRP A 1 118 ? 4.914 -6.030 -16.415 1.00 87.50 118 TRP A CA 1
ATOM 862 C C . TRP A 1 118 ? 5.018 -4.516 -16.297 1.00 87.50 118 TRP A C 1
ATOM 864 O O . TRP A 1 118 ? 4.026 -3.811 -16.478 1.00 87.50 118 TRP A O 1
ATOM 874 N N . TRP A 1 119 ? 6.213 -4.023 -16.001 1.00 88.06 119 TRP A N 1
ATOM 875 C CA . TRP A 1 119 ? 6.561 -2.618 -16.103 1.00 88.06 119 TRP A CA 1
ATOM 876 C C . TRP A 1 119 ? 8.069 -2.463 -16.247 1.00 88.06 119 TRP A C 1
ATOM 878 O O . TRP A 1 119 ? 8.841 -3.380 -15.956 1.00 88.06 119 TRP A O 1
ATOM 888 N N . GLY A 1 120 ? 8.498 -1.281 -16.664 1.00 87.00 120 GLY A N 1
ATOM 889 C CA . GLY A 1 120 ? 9.906 -0.947 -16.783 1.00 87.00 120 GLY A CA 1
ATOM 890 C C . GLY A 1 120 ? 10.162 0.537 -16.589 1.00 87.00 120 GLY A C 1
ATOM 891 O O . GLY A 1 120 ? 9.264 1.368 -16.711 1.00 87.00 120 GLY A O 1
ATOM 892 N N . TRP A 1 121 ? 11.421 0.862 -16.308 1.00 83.50 121 TRP A N 1
ATOM 893 C CA . TRP A 1 121 ? 11.904 2.232 -16.201 1.00 83.50 121 TRP A CA 1
ATOM 894 C C . TRP A 1 121 ? 12.989 2.488 -17.240 1.00 83.50 121 TRP A C 1
ATOM 896 O O . TRP A 1 121 ? 14.007 1.800 -17.275 1.00 83.50 121 TRP A O 1
ATOM 906 N N . SER A 1 122 ? 12.813 3.524 -18.047 1.00 74.56 122 SER A N 1
ATOM 907 C CA . SER A 1 122 ? 13.870 4.150 -18.826 1.00 74.56 122 SER A CA 1
ATOM 908 C C . SER A 1 122 ? 14.339 5.400 -18.085 1.00 74.56 122 SER A C 1
ATOM 910 O O . SER A 1 122 ? 13.779 6.474 -18.221 1.00 74.56 122 SER A O 1
ATOM 912 N N . ALA A 1 123 ? 15.388 5.274 -17.274 1.00 65.81 123 ALA A N 1
ATOM 913 C CA . ALA A 1 123 ? 15.964 6.412 -16.556 1.00 65.81 123 ALA A CA 1
ATOM 914 C C . ALA A 1 123 ? 17.343 6.777 -17.140 1.00 65.81 123 ALA A C 1
ATOM 916 O O . ALA A 1 123 ? 18.367 6.354 -16.592 1.00 65.81 123 ALA A O 1
ATOM 917 N N . PRO A 1 124 ? 17.415 7.523 -18.266 1.00 65.62 124 PRO A N 1
ATOM 918 C CA . PRO A 1 124 ? 18.689 7.963 -18.821 1.00 65.62 124 PRO A CA 1
ATOM 919 C C . PRO A 1 124 ? 19.525 8.685 -17.760 1.00 65.62 124 PRO A C 1
ATOM 921 O O . PRO A 1 124 ? 19.082 9.662 -17.162 1.00 65.62 124 PRO A O 1
ATOM 924 N N . GLY A 1 125 ? 20.741 8.197 -17.518 1.00 67.56 125 GLY A N 1
ATOM 925 C CA . GLY A 1 125 ? 21.681 8.827 -16.588 1.00 67.56 125 GLY A CA 1
ATOM 926 C C . GLY A 1 125 ? 21.459 8.528 -15.100 1.00 67.56 125 GLY A C 1
ATOM 927 O O . GLY A 1 125 ? 22.195 9.079 -14.283 1.00 67.56 125 GLY A O 1
ATOM 928 N N . GLN A 1 126 ? 20.518 7.651 -14.723 1.00 69.69 126 GLN A N 1
ATOM 929 C CA . GLN A 1 126 ? 20.360 7.195 -13.336 1.00 69.69 126 GLN A CA 1
ATOM 930 C C . GLN A 1 126 ? 20.584 5.680 -13.213 1.00 69.69 126 GLN A C 1
ATOM 932 O O . GLN A 1 126 ? 20.082 4.917 -14.039 1.00 69.69 126 GLN A O 1
ATOM 937 N N . PRO A 1 127 ? 21.315 5.208 -12.185 1.00 73.38 127 PRO A N 1
ATOM 938 C CA . PRO A 1 127 ? 21.478 3.780 -11.960 1.00 73.38 127 PRO A CA 1
ATOM 939 C C . PRO A 1 127 ? 20.142 3.151 -11.544 1.00 73.38 127 PRO A C 1
ATOM 941 O O . PRO A 1 127 ? 19.521 3.562 -10.559 1.00 73.38 127 PRO A O 1
ATOM 944 N N . LEU A 1 128 ? 19.727 2.122 -12.282 1.00 79.62 128 LEU A N 1
ATOM 945 C CA . LEU A 1 128 ? 18.625 1.256 -11.883 1.00 79.62 128 LEU A CA 1
ATOM 946 C C . LEU A 1 128 ? 19.130 0.247 -10.848 1.00 79.62 128 LEU A C 1
ATOM 948 O O . LEU A 1 128 ? 20.154 -0.408 -11.037 1.00 79.62 128 LEU A O 1
ATOM 952 N N . VAL A 1 129 ? 18.389 0.101 -9.758 1.00 79.56 129 VAL A N 1
ATOM 953 C CA . VAL A 1 129 ? 18.600 -0.912 -8.725 1.00 79.56 129 VAL A CA 1
ATOM 954 C C . VAL A 1 129 ? 17.432 -1.883 -8.832 1.00 79.56 129 VAL A C 1
ATOM 956 O O . VAL A 1 129 ? 16.285 -1.456 -8.794 1.00 79.56 129 VAL A O 1
ATOM 959 N N . LEU A 1 130 ? 17.691 -3.181 -9.023 1.00 80.94 130 LEU A N 1
ATOM 960 C CA . LEU A 1 130 ? 16.633 -4.202 -9.155 1.00 80.94 130 LEU A CA 1
ATOM 961 C C . LEU A 1 130 ? 15.550 -3.855 -10.210 1.00 80.94 130 LEU A C 1
ATOM 963 O O . LEU A 1 130 ? 14.398 -4.248 -10.080 1.00 80.94 130 LEU A O 1
ATOM 967 N N . GLY A 1 131 ? 15.924 -3.108 -11.254 1.00 78.88 131 GLY A N 1
ATOM 968 C CA . GLY A 1 131 ? 15.033 -2.719 -12.350 1.00 78.88 131 GLY A CA 1
ATOM 969 C C . GLY A 1 131 ? 14.370 -1.342 -12.223 1.00 78.88 131 GLY A C 1
ATOM 970 O O . GLY A 1 131 ? 13.885 -0.851 -13.234 1.00 78.88 131 GLY A O 1
ATOM 971 N N . ALA A 1 132 ? 14.424 -0.676 -11.062 1.00 79.75 132 ALA A N 1
ATOM 972 C CA . ALA A 1 132 ? 13.813 0.642 -10.826 1.00 79.75 132 ALA A CA 1
ATOM 973 C C . ALA A 1 132 ? 14.831 1.688 -10.318 1.00 79.75 132 ALA A C 1
ATOM 975 O O . ALA A 1 132 ? 15.859 1.317 -9.744 1.00 79.75 132 ALA A O 1
ATOM 976 N N . PRO A 1 133 ? 14.582 3.003 -10.474 1.00 80.75 133 PRO A N 1
ATOM 977 C CA . PRO A 1 133 ? 15.415 4.041 -9.871 1.00 80.75 133 PRO A CA 1
ATOM 978 C C . PRO A 1 133 ? 15.524 3.870 -8.353 1.00 80.75 133 PRO A C 1
ATOM 980 O O . PRO A 1 133 ? 14.523 3.647 -7.672 1.00 80.75 133 PRO A O 1
ATOM 983 N N . ALA A 1 134 ? 16.727 4.043 -7.795 1.00 77.50 134 ALA A N 1
ATOM 984 C CA . ALA A 1 134 ? 16.961 3.875 -6.356 1.00 77.50 134 ALA A CA 1
ATOM 985 C C . ALA A 1 134 ? 16.020 4.733 -5.479 1.00 77.50 134 ALA A C 1
ATOM 987 O O . ALA A 1 134 ? 15.633 4.319 -4.386 1.00 77.50 134 ALA A O 1
ATOM 988 N N . GLY A 1 135 ? 15.622 5.912 -5.973 1.00 76.25 135 GLY A N 1
ATOM 989 C CA . GLY A 1 135 ? 14.681 6.807 -5.297 1.00 76.25 135 GLY A CA 1
ATOM 990 C C . GLY A 1 135 ? 13.278 6.218 -5.107 1.00 76.25 135 GLY A C 1
ATOM 991 O O . GLY A 1 135 ? 12.644 6.510 -4.093 1.00 76.25 135 GLY A O 1
ATOM 992 N N . ASN A 1 136 ? 12.815 5.334 -6.000 1.00 78.38 136 ASN A N 1
ATOM 993 C CA . ASN A 1 136 ? 11.479 4.731 -5.903 1.00 78.38 136 ASN A CA 1
ATOM 994 C C . ASN A 1 136 ? 11.340 3.851 -4.661 1.00 78.38 136 ASN A C 1
ATOM 996 O O . ASN A 1 136 ? 10.322 3.899 -3.971 1.00 78.38 136 ASN A O 1
ATOM 1000 N N . TYR A 1 137 ? 12.394 3.115 -4.314 1.00 79.62 137 TYR A N 1
ATOM 1001 C CA . TYR A 1 137 ? 12.393 2.249 -3.139 1.00 79.62 137 TYR A CA 1
ATOM 1002 C C . TYR A 1 137 ? 12.215 3.020 -1.832 1.00 79.62 137 TYR A C 1
ATOM 1004 O O . TYR A 1 137 ? 11.547 2.530 -0.919 1.00 79.62 137 TYR A O 1
ATOM 1012 N N . LEU A 1 138 ? 12.771 4.234 -1.748 1.00 80.38 138 LEU A N 1
ATOM 1013 C CA . LEU A 1 138 ? 12.544 5.128 -0.615 1.00 80.38 138 LEU A CA 1
ATOM 1014 C C . LEU A 1 138 ? 11.167 5.800 -0.695 1.00 80.38 138 LEU A C 1
ATOM 1016 O O . LEU A 1 138 ? 10.492 5.934 0.327 1.00 80.38 138 LEU A O 1
ATOM 1020 N N . ALA A 1 139 ? 10.727 6.190 -1.894 1.00 82.06 139 ALA A N 1
ATOM 1021 C CA . ALA A 1 139 ? 9.416 6.795 -2.096 1.00 82.06 139 ALA A CA 1
ATOM 1022 C C . ALA A 1 139 ? 8.284 5.890 -1.587 1.00 82.06 139 ALA A C 1
ATOM 1024 O O . ALA A 1 139 ? 7.383 6.383 -0.913 1.00 82.06 139 ALA A O 1
ATOM 1025 N N . TRP A 1 140 ? 8.356 4.570 -1.789 1.00 86.44 140 TRP A N 1
ATOM 1026 C CA . TRP A 1 140 ? 7.346 3.636 -1.270 1.00 86.44 140 TRP A CA 1
ATOM 1027 C C . TRP A 1 140 ? 7.243 3.626 0.253 1.00 86.44 140 TRP A C 1
ATOM 1029 O O . TRP A 1 140 ? 6.136 3.523 0.785 1.00 86.44 140 TRP A O 1
ATOM 1039 N N . ILE A 1 141 ? 8.368 3.790 0.962 1.00 88.94 141 ILE A N 1
ATOM 1040 C CA . ILE A 1 141 ? 8.345 3.961 2.420 1.00 88.94 141 ILE A CA 1
ATOM 1041 C C . ILE A 1 141 ? 7.552 5.222 2.755 1.00 88.94 141 ILE A C 1
ATOM 1043 O O . ILE A 1 141 ? 6.653 5.166 3.588 1.00 88.94 141 ILE A O 1
ATOM 1047 N N . PHE A 1 142 ? 7.845 6.351 2.107 1.00 89.50 142 PHE A N 1
ATOM 1048 C CA . PHE A 1 142 ? 7.168 7.616 2.400 1.00 89.50 142 PHE A CA 1
ATOM 1049 C C . PHE A 1 142 ? 5.685 7.607 2.031 1.00 89.50 142 PHE A C 1
ATOM 1051 O O . PHE A 1 142 ? 4.880 8.093 2.819 1.00 89.50 142 PHE A O 1
ATOM 1058 N N . VAL A 1 143 ? 5.314 7.013 0.898 1.00 89.88 143 VAL A N 1
ATOM 1059 C CA . VAL A 1 143 ? 3.919 6.839 0.462 1.00 89.88 143 VAL A CA 1
ATOM 1060 C C . VAL A 1 143 ? 3.129 6.064 1.516 1.00 89.88 143 VAL A C 1
ATOM 1062 O O . VAL A 1 143 ? 2.114 6.540 2.031 1.00 89.88 143 VAL A O 1
ATOM 1065 N N . ALA A 1 144 ? 3.632 4.899 1.927 1.00 94.56 144 ALA A N 1
ATOM 1066 C CA . ALA A 1 144 ? 2.959 4.083 2.928 1.00 94.56 144 ALA A CA 1
ATOM 1067 C C . ALA A 1 144 ? 2.972 4.734 4.322 1.00 94.56 144 ALA A C 1
ATOM 1069 O O . ALA A 1 144 ? 1.961 4.702 5.032 1.00 94.56 144 ALA A O 1
ATOM 1070 N N . LEU A 1 145 ? 4.090 5.345 4.724 1.00 95.19 145 LEU A N 1
ATOM 1071 C CA . LEU A 1 145 ? 4.252 5.986 6.029 1.00 95.19 145 LEU A CA 1
ATOM 1072 C C . LEU A 1 145 ? 3.369 7.225 6.173 1.00 95.19 145 LEU A C 1
ATOM 1074 O O . LEU A 1 145 ? 2.778 7.414 7.234 1.00 95.19 145 LEU A O 1
ATOM 1078 N N . ALA A 1 146 ? 3.253 8.050 5.131 1.00 94.38 146 ALA A N 1
ATOM 1079 C CA . ALA A 1 146 ? 2.418 9.245 5.141 1.00 94.38 146 ALA A CA 1
ATOM 1080 C C . ALA A 1 146 ? 0.960 8.879 5.432 1.00 94.38 146 ALA A C 1
ATOM 1082 O O . ALA A 1 146 ? 0.366 9.393 6.380 1.00 94.38 146 ALA A O 1
ATOM 1083 N N . PHE A 1 147 ? 0.404 7.932 4.674 1.00 97.25 147 PHE A N 1
ATOM 1084 C CA . PHE A 1 147 ? -0.978 7.507 4.864 1.00 97.25 147 PHE A CA 1
ATOM 1085 C C . PHE A 1 147 ? -1.186 6.797 6.209 1.00 97.25 147 PHE A C 1
ATOM 1087 O O . PHE A 1 147 ? -2.014 7.220 7.018 1.00 97.25 147 PHE A O 1
ATOM 1094 N N . THR A 1 148 ? -0.409 5.748 6.494 1.00 96.81 148 THR A N 1
ATOM 1095 C CA . THR A 1 148 ? -0.579 4.963 7.731 1.00 96.81 148 THR A CA 1
ATOM 1096 C C . THR A 1 148 ? -0.297 5.787 8.987 1.00 96.81 148 THR A C 1
ATOM 1098 O O . THR A 1 148 ? -0.970 5.600 10.000 1.00 96.81 148 THR A O 1
ATOM 1101 N N . GLY A 1 149 ? 0.654 6.720 8.928 1.00 96.19 149 GLY A N 1
ATOM 1102 C CA . GLY A 1 149 ? 1.021 7.605 10.030 1.00 96.19 149 GLY A CA 1
ATOM 1103 C C . GLY A 1 149 ? -0.076 8.606 10.358 1.00 96.19 149 GLY A C 1
ATOM 1104 O O . GLY A 1 149 ? -0.441 8.742 11.526 1.00 96.19 149 GLY A O 1
ATOM 1105 N N . LEU A 1 150 ? -0.654 9.255 9.342 1.00 96.56 150 LEU A N 1
ATOM 1106 C CA . LEU A 1 150 ? -1.774 10.180 9.531 1.00 96.56 150 LEU A CA 1
ATOM 1107 C C . LEU A 1 150 ? -3.014 9.466 10.074 1.00 96.56 150 LEU A C 1
ATOM 1109 O O . LEU A 1 150 ? -3.692 9.997 10.955 1.00 96.56 150 LEU A O 1
ATOM 1113 N N . VAL A 1 151 ? -3.290 8.245 9.607 1.00 97.19 151 VAL A N 1
ATOM 1114 C CA . VAL A 1 151 ? -4.409 7.456 10.131 1.00 97.19 151 VAL A CA 1
ATOM 1115 C C . VAL A 1 151 ? -4.182 7.023 11.575 1.00 97.19 151 VAL A C 1
ATOM 1117 O O . VAL A 1 151 ? -5.076 7.206 12.400 1.00 97.19 151 VAL A O 1
ATOM 1120 N N . ASP A 1 152 ? -3.010 6.476 11.907 1.00 95.44 152 ASP A N 1
ATOM 1121 C CA . ASP A 1 152 ? -2.696 6.060 13.280 1.00 95.44 152 ASP A CA 1
ATOM 1122 C C . ASP A 1 152 ? -2.744 7.257 14.237 1.00 95.44 152 ASP A C 1
ATOM 1124 O O . ASP A 1 152 ? -3.364 7.174 15.297 1.00 95.44 152 ASP A O 1
ATOM 1128 N N . ALA A 1 153 ? -2.183 8.402 13.832 1.00 94.69 153 ALA A N 1
ATOM 1129 C CA . ALA A 1 153 ? -2.279 9.647 14.586 1.00 94.69 153 ALA A CA 1
ATOM 1130 C C . ALA A 1 153 ? -3.741 10.066 14.792 1.00 94.69 153 ALA A C 1
ATOM 1132 O O . ALA A 1 153 ? -4.153 10.300 15.926 1.00 94.69 153 ALA A O 1
ATOM 1133 N N . GLY A 1 154 ? -4.556 10.087 13.735 1.00 95.88 154 GLY A N 1
ATOM 1134 C CA . GLY A 1 154 ? -5.971 10.438 13.841 1.00 95.88 154 GLY A CA 1
ATOM 1135 C C . GLY A 1 154 ? -6.771 9.467 14.715 1.00 95.88 154 GLY A C 1
ATOM 1136 O O . GLY A 1 154 ? -7.607 9.900 15.505 1.00 95.88 154 GLY A O 1
ATOM 1137 N N . TRP A 1 155 ? -6.493 8.163 14.655 1.00 95.31 155 TRP A N 1
ATOM 1138 C CA . TRP A 1 155 ? -7.168 7.159 15.483 1.00 95.31 155 TRP A CA 1
ATOM 1139 C C . TRP A 1 155 ? -6.785 7.214 16.959 1.00 95.31 155 TRP A C 1
ATOM 1141 O O . TRP A 1 155 ? -7.632 6.887 17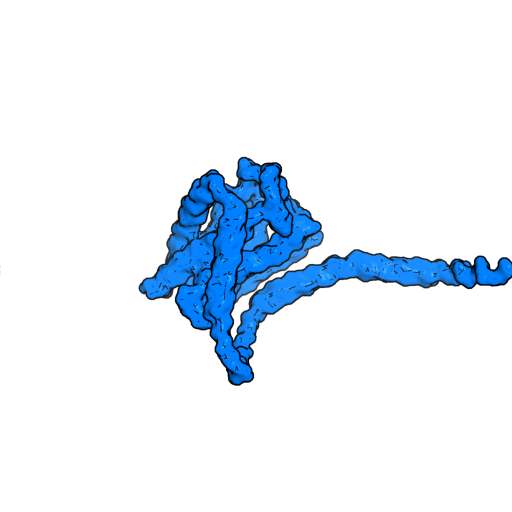.791 1.00 95.31 155 TRP A O 1
ATOM 1151 N N . ARG A 1 156 ? -5.574 7.674 17.303 1.00 92.31 156 ARG A N 1
ATOM 1152 C CA . ARG A 1 156 ? -5.202 7.964 18.701 1.00 92.31 156 ARG A CA 1
ATOM 1153 C C . ARG A 1 156 ? -6.062 9.074 19.307 1.00 92.31 156 ARG A C 1
ATOM 1155 O O . ARG A 1 156 ? -6.295 9.060 20.508 1.00 92.31 156 ARG A O 1
ATOM 1162 N N . TRP A 1 157 ? -6.533 10.011 18.484 1.00 92.06 157 TRP A N 1
ATOM 1163 C CA . TRP A 1 157 ? -7.376 11.128 18.916 1.00 92.06 157 TRP A CA 1
ATOM 1164 C C . TRP A 1 157 ? -8.860 10.764 18.855 1.00 92.06 157 TRP A C 1
ATOM 1166 O O . TRP A 1 157 ? -9.623 11.059 19.771 1.00 92.06 157 TRP A O 1
ATOM 1176 N N . ARG A 1 158 ? -9.285 10.109 17.769 1.00 92.56 158 ARG A N 1
ATOM 1177 C CA . ARG A 1 158 ? -10.666 9.676 17.552 1.00 92.56 158 ARG A CA 1
ATOM 1178 C C . ARG A 1 158 ? -10.708 8.436 16.664 1.00 92.56 158 ARG A C 1
ATOM 1180 O O . ARG A 1 158 ? -10.545 8.521 15.448 1.00 92.56 158 ARG A O 1
ATOM 1187 N N . ALA A 1 159 ? -11.031 7.285 17.247 1.00 89.62 159 ALA A N 1
ATOM 1188 C CA . ALA A 1 159 ? -11.202 6.025 16.522 1.00 89.62 159 ALA A CA 1
ATOM 1189 C C . ALA A 1 159 ? -12.482 6.021 15.650 1.00 89.62 159 ALA A C 1
ATOM 1191 O O . ALA A 1 159 ? -13.487 5.401 15.990 1.00 89.62 159 ALA A O 1
ATOM 1192 N N . SER A 1 160 ? -12.458 6.739 14.522 1.00 95.38 160 SER A N 1
ATOM 1193 C CA . SER A 1 160 ? -13.590 6.935 13.605 1.00 95.38 160 SER A CA 1
ATOM 1194 C C . SER A 1 160 ? -13.278 6.459 12.185 1.00 95.38 160 SER A C 1
ATOM 1196 O O . SER A 1 160 ? -12.137 6.516 11.726 1.00 95.38 160 SER A O 1
ATOM 1198 N N . ALA A 1 161 ? -14.322 6.042 11.464 1.00 96.12 161 ALA A N 1
ATOM 1199 C CA . ALA A 1 161 ? -14.247 5.678 10.048 1.00 96.12 161 ALA A CA 1
ATOM 1200 C C . ALA A 1 161 ? -13.949 6.873 9.123 1.00 96.12 161 ALA A C 1
ATOM 1202 O O . ALA A 1 161 ? -13.509 6.674 8.000 1.00 96.12 161 ALA A O 1
ATOM 1203 N N . TRP A 1 162 ? -14.133 8.110 9.591 1.00 96.06 162 TRP A N 1
ATOM 1204 C CA . TRP A 1 162 ? -13.810 9.311 8.811 1.00 96.06 162 TRP A CA 1
ATOM 1205 C C . TRP A 1 162 ? -12.317 9.647 8.791 1.00 96.06 162 TRP A C 1
ATOM 1207 O O . TRP A 1 162 ? -11.865 10.350 7.893 1.00 96.06 162 TRP A O 1
ATOM 1217 N N . VAL A 1 163 ? -11.539 9.140 9.754 1.00 97.00 163 VAL A N 1
ATOM 1218 C CA . VAL A 1 163 ? -10.107 9.460 9.856 1.00 97.00 163 VAL A CA 1
ATOM 1219 C C . VAL A 1 163 ? -9.336 9.051 8.593 1.00 97.00 163 VAL A C 1
ATOM 1221 O O . VAL A 1 163 ? -8.655 9.914 8.046 1.00 97.00 163 VAL A O 1
ATOM 1224 N N . PRO A 1 164 ? -9.462 7.817 8.060 1.00 96.56 164 PRO A N 1
ATOM 1225 C CA . PRO A 1 164 ? -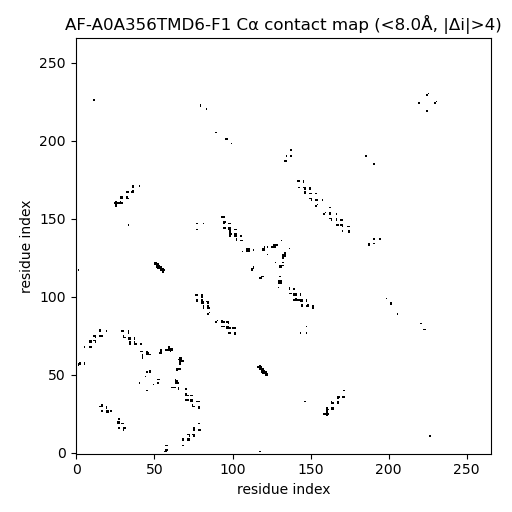8.775 7.447 6.822 1.00 96.56 164 PRO A CA 1
ATOM 1226 C C . PRO A 1 164 ? -9.171 8.287 5.611 1.00 96.56 164 PRO A C 1
ATOM 1228 O O . PRO A 1 164 ? -8.319 8.613 4.790 1.00 96.56 164 PRO A O 1
ATOM 1231 N N . VAL A 1 165 ? -10.442 8.686 5.532 1.00 95.75 165 VAL A N 1
ATOM 1232 C CA . VAL A 1 165 ? -10.966 9.506 4.432 1.00 95.75 165 VAL A CA 1
ATOM 1233 C C . VAL A 1 165 ? -10.302 10.884 4.410 1.00 95.75 165 VAL A C 1
ATOM 1235 O O . VAL A 1 165 ? -9.953 11.371 3.343 1.00 95.75 165 VAL A O 1
ATOM 1238 N N . VAL A 1 166 ? -10.079 11.491 5.580 1.00 95.44 166 VAL A N 1
ATOM 1239 C CA . VAL A 1 166 ? -9.370 12.777 5.705 1.00 95.44 166 VAL A CA 1
ATOM 1240 C C . VAL A 1 166 ? -7.856 12.604 5.556 1.00 95.44 166 VAL A C 1
ATOM 1242 O O . VAL A 1 166 ? -7.188 13.454 4.972 1.00 95.44 166 VAL A O 1
ATOM 1245 N N . ALA A 1 167 ? -7.297 11.500 6.053 1.00 94.56 167 ALA A N 1
ATOM 1246 C CA . ALA A 1 167 ? -5.866 11.225 5.974 1.00 94.56 167 ALA A CA 1
ATOM 1247 C C . ALA A 1 167 ? -5.378 11.015 4.532 1.00 94.56 167 ALA A C 1
ATOM 1249 O O . ALA A 1 167 ? -4.269 11.432 4.221 1.00 94.56 167 ALA A O 1
ATOM 1250 N N . ALA A 1 168 ? -6.184 10.411 3.652 1.00 94.50 168 ALA A N 1
ATOM 1251 C CA . ALA A 1 168 ? -5.817 10.162 2.254 1.00 94.50 168 ALA A CA 1
ATOM 1252 C C . ALA A 1 168 ? -5.385 11.431 1.479 1.00 94.50 168 ALA A C 1
ATOM 1254 O O . ALA A 1 168 ? -4.252 11.458 0.994 1.00 94.50 168 ALA A O 1
ATOM 1255 N N . PRO A 1 169 ? -6.198 12.503 1.376 1.00 89.81 169 PRO A N 1
ATOM 1256 C CA . PRO A 1 169 ? -5.787 13.723 0.676 1.00 89.81 169 PRO A CA 1
ATOM 1257 C C . PRO A 1 169 ? -4.623 14.449 1.366 1.00 89.81 169 PRO A C 1
ATOM 1259 O O . PRO A 1 169 ? -3.759 14.998 0.687 1.00 89.81 169 PRO A O 1
ATOM 1262 N N . LEU A 1 170 ? -4.542 14.411 2.700 1.00 91.00 170 LEU A N 1
ATOM 1263 C CA . LEU A 1 170 ? -3.409 14.985 3.437 1.00 91.00 170 LEU A CA 1
ATOM 1264 C C . LEU A 1 170 ? -2.103 14.228 3.156 1.00 91.00 170 LEU A C 1
ATOM 1266 O O . LEU A 1 170 ? -1.058 14.850 2.977 1.00 91.00 170 LEU A O 1
ATOM 1270 N N . ALA A 1 171 ? -2.164 12.898 3.072 1.00 92.19 171 ALA A N 1
ATOM 1271 C CA . ALA A 1 171 ? -1.029 12.060 2.707 1.00 92.19 171 ALA A CA 1
ATOM 1272 C C . ALA A 1 171 ? -0.562 12.347 1.276 1.00 92.19 171 ALA A C 1
ATOM 1274 O O . ALA A 1 171 ? 0.642 12.412 1.044 1.00 92.19 171 ALA A O 1
ATOM 1275 N N . LEU A 1 172 ? -1.486 12.563 0.330 1.00 87.12 172 LEU A N 1
ATOM 1276 C CA . LEU A 1 172 ? -1.141 12.966 -1.041 1.00 87.12 172 LEU A CA 1
ATOM 1277 C C . LEU A 1 172 ? -0.429 14.315 -1.053 1.00 87.12 172 LEU A C 1
ATOM 1279 O O . LEU A 1 172 ? 0.629 14.428 -1.661 1.00 87.12 172 LEU A O 1
ATOM 1283 N N . GLY A 1 173 ? -0.962 15.309 -0.336 1.00 81.56 173 GLY A N 1
ATOM 1284 C CA . GLY A 1 173 ? -0.328 16.622 -0.210 1.00 81.56 173 GLY A CA 1
ATOM 1285 C C . GLY A 1 173 ? 1.076 16.537 0.395 1.00 81.56 173 GLY A C 1
ATOM 1286 O O . GLY A 1 173 ? 2.002 17.170 -0.107 1.00 81.56 173 GLY A O 1
ATOM 1287 N N . LEU A 1 174 ? 1.260 15.704 1.425 1.00 86.50 174 LEU A N 1
ATOM 1288 C CA . LEU A 1 174 ? 2.565 15.475 2.046 1.00 86.50 174 LEU A CA 1
ATOM 1289 C C . LEU A 1 174 ? 3.551 14.811 1.079 1.00 86.50 174 LEU A C 1
ATOM 1291 O O . LEU A 1 174 ? 4.683 15.270 0.955 1.00 86.50 174 LEU A O 1
ATOM 1295 N N . VAL A 1 175 ? 3.135 13.754 0.378 1.00 83.75 175 VAL A N 1
ATOM 1296 C CA . VAL A 1 175 ? 3.986 13.069 -0.605 1.00 83.75 175 VAL A CA 1
ATOM 1297 C C . VAL A 1 175 ? 4.333 13.991 -1.770 1.00 83.75 175 VAL A C 1
ATOM 1299 O O . VAL A 1 175 ? 5.490 14.018 -2.184 1.00 83.75 175 VAL A O 1
ATOM 1302 N N . ALA A 1 176 ? 3.387 14.790 -2.263 1.00 77.62 176 ALA A N 1
ATOM 1303 C CA . ALA A 1 176 ? 3.642 15.776 -3.307 1.00 77.62 176 ALA A CA 1
ATOM 1304 C C . ALA A 1 176 ? 4.661 16.827 -2.844 1.00 77.62 176 ALA A C 1
ATOM 1306 O O . ALA A 1 176 ? 5.645 17.071 -3.539 1.00 77.62 176 ALA A O 1
ATOM 1307 N N . ALA A 1 177 ? 4.496 17.379 -1.637 1.00 73.81 177 ALA A N 1
ATOM 1308 C CA . ALA A 1 177 ? 5.441 18.336 -1.065 1.00 73.81 177 ALA A CA 1
ATOM 1309 C C . ALA A 1 177 ? 6.847 17.733 -0.905 1.00 73.81 177 ALA A C 1
ATOM 1311 O O . ALA A 1 177 ? 7.832 18.347 -1.311 1.00 73.81 177 ALA A O 1
ATOM 1312 N N . LEU A 1 178 ? 6.949 16.507 -0.377 1.00 73.50 178 LEU A N 1
ATOM 1313 C CA . LEU A 1 178 ? 8.221 15.786 -0.266 1.00 73.50 178 LEU A CA 1
ATOM 1314 C C . LEU A 1 178 ? 8.844 15.516 -1.637 1.00 73.50 178 LEU A C 1
ATOM 1316 O O . LEU A 1 178 ? 10.055 15.644 -1.790 1.00 73.50 178 LEU A O 1
ATOM 1320 N N . SER A 1 179 ? 8.026 15.195 -2.638 1.00 68.62 179 SER A N 1
ATOM 1321 C CA . SER A 1 179 ? 8.490 14.956 -4.005 1.00 68.62 179 SER A CA 1
ATOM 1322 C C . SER A 1 179 ? 9.063 16.232 -4.622 1.00 68.62 179 SER A C 1
ATOM 1324 O O . SER A 1 179 ? 10.141 16.183 -5.206 1.00 68.62 179 SER A O 1
ATOM 1326 N N . MET A 1 180 ? 8.426 17.390 -4.414 1.00 63.44 180 MET A N 1
ATOM 1327 C CA . MET A 1 180 ? 8.963 18.687 -4.852 1.00 63.44 180 MET A CA 1
ATOM 1328 C C . MET A 1 180 ? 10.295 19.024 -4.172 1.00 63.44 180 MET A C 1
ATOM 1330 O O . MET A 1 180 ? 11.201 19.536 -4.823 1.00 63.44 180 MET A O 1
ATOM 1334 N N . VAL A 1 181 ? 10.450 18.684 -2.889 1.00 57.22 181 VAL A N 1
ATOM 1335 C CA . VAL A 1 181 ? 11.726 18.831 -2.169 1.00 57.22 181 VAL A CA 1
ATOM 1336 C C . VAL A 1 181 ? 12.774 17.833 -2.679 1.00 57.22 181 VAL A C 1
ATOM 1338 O O . VAL A 1 181 ? 13.950 18.167 -2.746 1.00 57.22 181 VAL A O 1
ATOM 1341 N N . SER A 1 182 ? 12.378 16.624 -3.081 1.00 55.44 182 SER A N 1
ATOM 1342 C CA . SER A 1 182 ? 13.301 15.595 -3.588 1.00 55.44 182 SER A CA 1
ATOM 1343 C C . SER A 1 182 ? 13.854 15.870 -4.990 1.00 55.44 182 SER A C 1
ATOM 1345 O O . SER A 1 182 ? 14.845 15.259 -5.372 1.00 55.44 182 SER A O 1
ATOM 1347 N N . GLN A 1 183 ? 13.253 16.806 -5.737 1.00 54.69 183 GLN A N 1
ATOM 1348 C CA . GLN A 1 183 ? 13.817 17.328 -6.991 1.00 54.69 183 GLN A CA 1
ATOM 1349 C C . GLN A 1 183 ? 15.020 18.257 -6.745 1.00 54.69 183 GLN A C 1
ATOM 1351 O O . GLN A 1 183 ? 15.687 18.682 -7.689 1.00 54.69 183 GLN A O 1
ATOM 1356 N N . LEU A 1 184 ? 15.325 18.578 -5.483 1.00 49.62 184 LEU A N 1
ATOM 1357 C CA . LEU A 1 184 ? 16.614 19.153 -5.121 1.00 49.62 184 LEU A CA 1
ATOM 1358 C C . LEU A 1 184 ? 17.708 18.091 -5.339 1.00 49.62 184 LEU A C 1
ATOM 1360 O O . LEU A 1 184 ? 17.473 16.913 -5.084 1.00 49.62 184 LEU A O 1
ATOM 1364 N N . PRO A 1 185 ? 18.912 18.466 -5.795 1.00 47.78 185 PRO A N 1
ATOM 1365 C CA . PRO A 1 185 ? 19.987 17.511 -6.047 1.00 47.78 185 PRO A CA 1
ATOM 1366 C C . PRO A 1 185 ? 20.443 16.843 -4.737 1.00 47.78 185 PRO A C 1
ATOM 1368 O O . PRO A 1 185 ? 21.261 17.392 -4.000 1.00 47.78 185 PRO A O 1
ATOM 1371 N N . VAL A 1 186 ? 19.911 15.654 -4.437 1.00 49.69 186 VAL A N 1
ATOM 1372 C CA . VAL A 1 186 ? 20.310 14.826 -3.288 1.00 49.69 186 VAL A CA 1
ATOM 1373 C C . VAL A 1 186 ? 21.186 13.674 -3.781 1.00 49.69 186 VAL A C 1
ATOM 1375 O O . VAL A 1 186 ? 20.776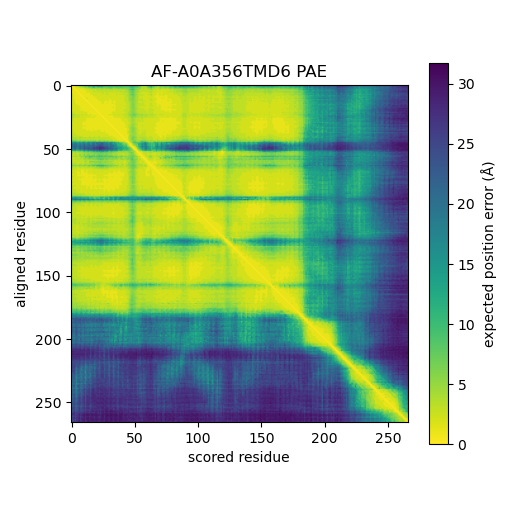 12.890 -4.634 1.00 49.69 186 VAL A O 1
ATOM 1378 N N . ASP A 1 187 ? 22.404 13.559 -3.242 1.00 53.25 187 ASP A N 1
ATOM 1379 C CA . ASP A 1 187 ? 23.322 12.464 -3.580 1.00 53.25 187 ASP A CA 1
ATOM 1380 C C . ASP A 1 187 ? 22.709 11.102 -3.151 1.00 53.25 187 ASP A C 1
ATOM 1382 O O . ASP A 1 187 ? 22.375 10.929 -1.970 1.00 53.25 187 ASP A O 1
ATOM 1386 N N . PRO A 1 188 ? 22.579 10.116 -4.069 1.00 49.50 188 PRO A N 1
ATOM 1387 C CA . PRO A 1 188 ? 21.998 8.793 -3.807 1.00 49.50 188 PRO A CA 1
ATOM 1388 C C . PRO A 1 188 ? 22.595 8.042 -2.609 1.00 49.50 188 PRO A C 1
ATOM 1390 O O . PRO A 1 188 ? 21.929 7.198 -2.004 1.00 49.50 188 PRO A O 1
ATOM 1393 N N . ARG A 1 189 ? 23.843 8.346 -2.235 1.00 57.81 189 ARG A N 1
ATOM 1394 C CA . ARG A 1 189 ? 24.519 7.769 -1.063 1.00 57.81 189 ARG A CA 1
ATOM 1395 C C . ARG A 1 189 ? 23.778 8.100 0.230 1.00 57.81 189 ARG A C 1
ATOM 1397 O O . ARG A 1 189 ? 23.639 7.236 1.094 1.00 57.81 189 ARG A O 1
ATOM 1404 N N . TRP A 1 190 ? 23.263 9.323 0.351 1.00 53.66 190 TRP A N 1
ATOM 1405 C CA . TRP A 1 190 ? 22.510 9.762 1.528 1.00 53.66 190 TRP A CA 1
ATOM 1406 C C . TRP A 1 190 ? 21.135 9.109 1.596 1.00 53.66 190 TRP A C 1
ATOM 1408 O O . TRP A 1 190 ? 20.692 8.735 2.679 1.00 53.66 190 TRP A O 1
ATOM 1418 N N . THR A 1 191 ? 20.503 8.887 0.445 1.00 53.03 191 THR A N 1
ATOM 1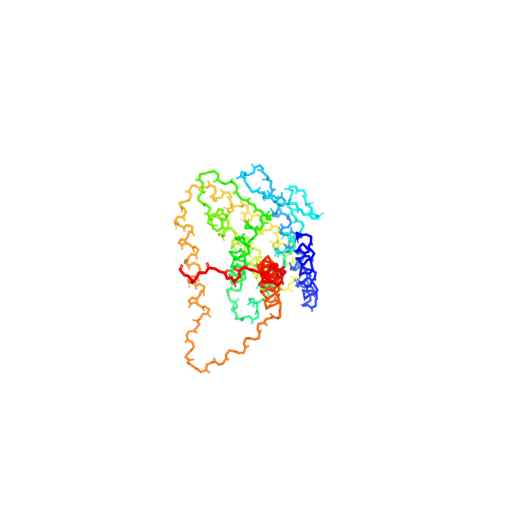419 C CA . THR A 1 191 ? 19.239 8.151 0.319 1.00 53.03 191 THR A CA 1
ATOM 1420 C C . THR A 1 191 ? 19.395 6.714 0.825 1.00 53.03 191 THR A C 1
ATOM 1422 O O . THR A 1 191 ? 18.640 6.274 1.691 1.00 53.03 191 THR A O 1
ATOM 1425 N N . LEU A 1 192 ? 20.426 5.998 0.364 1.00 51.38 192 LEU A N 1
ATOM 1426 C CA . LEU A 1 192 ? 20.715 4.625 0.799 1.00 51.38 192 LEU A CA 1
ATOM 1427 C C . LEU A 1 192 ? 21.134 4.546 2.274 1.00 51.38 192 LEU A C 1
ATOM 1429 O O . LEU A 1 192 ? 20.726 3.620 2.980 1.00 51.38 192 LEU A O 1
ATOM 1433 N N . ALA A 1 193 ? 21.901 5.522 2.765 1.00 60.34 193 ALA A N 1
ATOM 1434 C CA . ALA A 1 193 ? 22.265 5.615 4.175 1.00 60.34 193 ALA A CA 1
ATOM 1435 C C . ALA A 1 193 ? 21.035 5.855 5.064 1.00 60.34 193 ALA A C 1
ATOM 1437 O O . ALA A 1 193 ? 20.878 5.182 6.081 1.00 60.34 193 ALA A O 1
ATOM 1438 N N . ALA A 1 194 ? 20.127 6.749 4.665 1.00 55.09 194 ALA A N 1
ATOM 1439 C CA . ALA A 1 194 ? 18.887 7.012 5.388 1.00 55.09 194 ALA A CA 1
ATOM 1440 C C . ALA A 1 194 ? 17.982 5.770 5.433 1.00 55.09 194 ALA A C 1
ATOM 1442 O O . ALA A 1 194 ? 17.498 5.417 6.508 1.00 55.09 194 ALA A O 1
ATOM 1443 N N . ILE A 1 195 ? 17.819 5.059 4.309 1.00 52.84 195 ILE A N 1
ATOM 1444 C CA . ILE A 1 195 ? 17.088 3.781 4.258 1.00 52.84 195 ILE A CA 1
ATOM 1445 C C . ILE A 1 195 ? 17.716 2.774 5.220 1.00 52.84 195 ILE A C 1
ATOM 1447 O O . ILE A 1 195 ? 17.023 2.215 6.068 1.00 52.84 195 ILE A O 1
ATOM 1451 N N . SER A 1 196 ? 19.030 2.570 5.120 1.00 55.12 196 SER A N 1
ATOM 1452 C CA . SER A 1 196 ? 19.754 1.602 5.947 1.00 55.12 196 SER A CA 1
ATOM 1453 C C . SER A 1 196 ? 19.618 1.932 7.431 1.00 55.12 196 SER A C 1
ATOM 1455 O O . SER A 1 196 ? 19.348 1.045 8.233 1.00 55.12 196 SER A O 1
ATOM 1457 N N . LEU A 1 197 ? 19.716 3.208 7.807 1.00 63.34 197 LEU A N 1
ATOM 1458 C CA . LEU A 1 197 ? 19.541 3.657 9.187 1.00 63.34 197 LEU A CA 1
ATOM 1459 C C . LEU A 1 197 ? 18.111 3.456 9.691 1.00 63.34 197 LEU A C 1
ATOM 1461 O O . LEU A 1 197 ? 17.938 3.021 10.826 1.00 63.34 197 LEU A O 1
ATOM 1465 N N . VAL A 1 198 ? 17.090 3.723 8.873 1.00 57.12 198 VAL A N 1
ATOM 1466 C CA . VAL A 1 198 ? 15.686 3.477 9.240 1.00 57.12 198 VAL A CA 1
ATOM 1467 C C . VAL A 1 198 ? 15.427 1.981 9.419 1.00 57.12 198 VAL A C 1
ATOM 1469 O O . VAL A 1 198 ? 14.833 1.585 10.422 1.00 57.12 198 VAL A O 1
ATOM 1472 N N . VAL A 1 199 ? 15.917 1.144 8.500 1.00 56.03 199 VAL A N 1
ATOM 1473 C CA .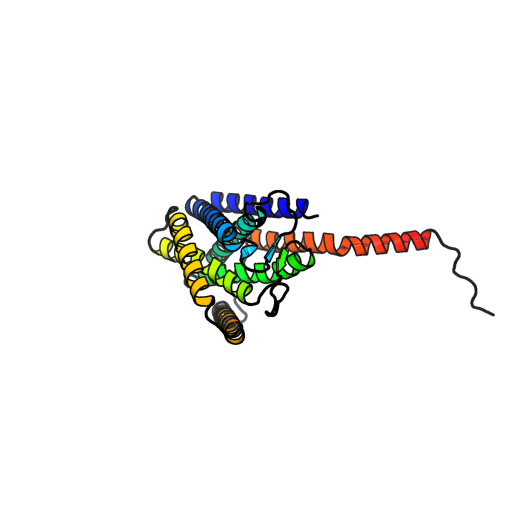 VAL A 1 199 ? 15.791 -0.320 8.565 1.00 56.03 199 VAL A CA 1
ATOM 1474 C C . VAL A 1 199 ? 16.522 -0.876 9.786 1.00 56.03 199 VAL A C 1
ATOM 1476 O O . VAL A 1 199 ? 15.931 -1.635 10.550 1.00 56.03 199 VAL A O 1
ATOM 1479 N N . ILE A 1 200 ? 17.770 -0.463 10.023 1.00 65.69 200 ILE A N 1
ATOM 1480 C CA . ILE A 1 200 ? 18.566 -0.888 11.183 1.00 65.69 200 ILE A CA 1
ATOM 1481 C C . ILE A 1 200 ? 17.910 -0.417 12.482 1.00 65.69 200 ILE A C 1
ATOM 1483 O O . ILE A 1 200 ? 17.767 -1.205 13.412 1.00 65.69 200 ILE A O 1
ATOM 1487 N N . ALA A 1 201 ? 17.459 0.838 12.561 1.00 59.66 201 ALA A N 1
ATOM 1488 C CA . ALA A 1 201 ? 16.804 1.369 13.754 1.00 59.66 201 ALA A CA 1
ATOM 1489 C C . ALA A 1 201 ? 15.460 0.684 14.041 1.00 59.66 201 ALA A C 1
ATOM 1491 O O . ALA A 1 201 ? 15.100 0.521 15.210 1.00 59.66 201 ALA A O 1
ATOM 1492 N N . ALA A 1 202 ? 14.725 0.279 13.003 1.00 53.28 202 ALA A N 1
ATOM 1493 C CA . ALA A 1 202 ? 13.520 -0.527 13.142 1.00 53.28 202 ALA A CA 1
ATOM 1494 C C . ALA A 1 202 ? 13.868 -1.945 13.624 1.00 53.28 202 ALA A C 1
ATOM 1496 O O . ALA A 1 202 ? 13.372 -2.359 14.671 1.00 53.28 202 ALA A O 1
ATOM 1497 N N . ALA A 1 203 ? 14.780 -2.641 12.937 1.00 54.91 203 ALA A N 1
ATOM 1498 C CA . ALA A 1 203 ? 15.187 -4.014 13.238 1.00 54.91 203 ALA A CA 1
ATOM 1499 C C . ALA A 1 203 ? 15.785 -4.161 14.647 1.00 54.91 203 ALA A C 1
ATOM 1501 O O . ALA A 1 203 ? 15.366 -5.030 15.413 1.00 54.91 203 ALA A O 1
ATOM 1502 N N . ALA A 1 204 ? 16.692 -3.258 15.030 1.00 64.12 204 ALA A N 1
ATOM 1503 C CA . ALA A 1 204 ? 17.335 -3.242 16.343 1.00 64.12 204 ALA A CA 1
ATOM 1504 C C . ALA A 1 204 ? 16.354 -2.981 17.499 1.00 64.12 204 ALA A C 1
ATOM 1506 O O . ALA A 1 204 ? 16.681 -3.237 18.654 1.00 64.12 204 ALA A O 1
ATOM 1507 N N . ARG A 1 205 ? 15.154 -2.453 17.216 1.00 54.94 205 ARG A N 1
ATOM 1508 C CA . ARG A 1 205 ? 14.138 -2.135 18.233 1.00 54.94 205 ARG A CA 1
ATOM 1509 C C . ARG A 1 205 ? 12.949 -3.091 18.234 1.00 54.94 205 ARG A C 1
ATOM 1511 O O . ARG A 1 205 ? 12.256 -3.162 19.246 1.00 54.94 205 ARG A O 1
ATOM 1518 N N . THR A 1 206 ? 12.700 -3.806 17.138 1.00 50.44 206 THR A N 1
ATOM 1519 C CA . THR A 1 206 ? 11.681 -4.866 17.051 1.00 50.44 206 THR A CA 1
ATOM 1520 C C . THR A 1 206 ? 12.189 -6.224 17.512 1.00 50.44 206 THR A C 1
ATOM 1522 O O . THR A 1 206 ? 11.372 -7.079 17.834 1.00 50.44 206 THR A O 1
ATOM 1525 N N . PHE A 1 207 ? 13.508 -6.422 17.571 1.00 47.91 207 PHE A N 1
ATOM 1526 C CA . PHE A 1 207 ? 14.132 -7.550 18.255 1.00 47.91 207 PHE A CA 1
ATOM 1527 C C . PHE A 1 207 ? 14.564 -7.108 19.661 1.00 47.91 207 PHE A C 1
ATOM 1529 O O . PHE A 1 207 ? 15.717 -6.721 19.856 1.00 47.91 207 PHE A O 1
ATOM 1536 N N . PRO A 1 208 ? 13.683 -7.138 20.680 1.00 48.25 208 PRO A N 1
ATOM 1537 C CA . PRO A 1 208 ? 14.199 -7.268 22.028 1.00 48.25 208 PRO A CA 1
ATOM 1538 C C . PRO A 1 208 ? 14.973 -8.586 22.033 1.00 48.25 208 PRO A C 1
ATOM 1540 O O . PRO A 1 208 ? 14.425 -9.628 21.675 1.00 48.25 208 PRO A O 1
ATOM 1543 N N . TRP A 1 209 ? 16.257 -8.544 22.374 1.00 47.75 209 TRP A N 1
ATOM 1544 C CA . TRP A 1 209 ? 17.017 -9.751 22.665 1.00 47.75 209 TRP A CA 1
ATOM 1545 C C . TRP A 1 209 ? 16.420 -10.362 23.938 1.00 47.75 209 TRP A C 1
ATOM 1547 O O . TRP A 1 209 ? 16.883 -10.142 25.052 1.00 47.75 209 TRP A O 1
ATOM 1557 N N . THR A 1 210 ? 15.287 -11.043 23.791 1.00 46.75 210 THR A N 1
ATOM 1558 C CA . THR A 1 210 ? 14.721 -11.893 24.821 1.00 46.75 210 THR A CA 1
ATOM 1559 C C . THR A 1 210 ? 15.589 -13.134 24.813 1.00 46.75 210 THR A C 1
ATOM 1561 O O . THR A 1 210 ? 15.691 -13.798 23.780 1.00 46.75 210 THR A O 1
ATOM 1564 N N . GLY A 1 211 ? 16.255 -13.417 25.931 1.00 52.44 211 GLY A N 1
ATOM 1565 C CA . GLY A 1 211 ? 17.012 -14.653 26.106 1.00 52.44 211 GLY A CA 1
ATOM 1566 C C . GLY A 1 211 ? 16.185 -15.907 25.760 1.00 52.44 211 GLY A C 1
ATOM 1567 O O . GLY A 1 211 ? 14.977 -15.812 25.532 1.00 52.44 211 GLY A O 1
ATOM 1568 N N . PRO A 1 212 ? 16.815 -17.095 25.733 1.00 53.91 212 PRO A N 1
ATOM 1569 C CA . PRO A 1 212 ? 16.309 -18.325 25.098 1.00 53.91 212 PRO A CA 1
ATOM 1570 C C . PRO A 1 212 ? 14.978 -18.916 25.625 1.00 53.91 212 PRO A C 1
ATOM 1572 O O . PRO A 1 212 ? 14.628 -20.038 25.275 1.00 53.91 212 PRO A O 1
ATOM 1575 N N . SER A 1 213 ? 14.207 -18.202 26.445 1.00 50.47 213 SER A N 1
ATOM 1576 C CA . SER A 1 213 ? 13.004 -18.694 27.121 1.00 50.47 213 SER A CA 1
ATOM 1577 C C . SER A 1 213 ? 11.662 -18.168 26.587 1.00 50.47 213 SER A C 1
ATOM 1579 O O . SER A 1 213 ? 10.621 -18.677 27.003 1.00 50.47 213 SER A O 1
ATOM 1581 N N . ALA A 1 214 ? 11.619 -17.211 25.653 1.00 46.56 214 ALA A N 1
ATOM 1582 C CA . ALA A 1 214 ? 10.345 -16.708 25.125 1.00 46.56 214 ALA A CA 1
ATOM 1583 C C . ALA A 1 214 ? 9.890 -17.500 23.885 1.00 46.56 214 ALA A C 1
ATOM 1585 O O . ALA A 1 214 ? 10.423 -17.322 22.793 1.00 46.56 214 ALA A O 1
ATOM 1586 N N . ARG A 1 215 ? 8.876 -18.364 24.033 1.00 49.53 215 ARG A N 1
ATOM 1587 C CA . ARG A 1 215 ? 8.187 -18.996 22.891 1.00 49.53 215 ARG A CA 1
ATOM 1588 C C . ARG A 1 215 ? 7.377 -17.930 22.137 1.00 49.53 215 ARG A C 1
ATOM 1590 O O . ARG A 1 215 ? 6.433 -17.397 22.724 1.00 49.53 215 ARG A O 1
ATOM 1597 N N . PRO A 1 216 ? 7.664 -17.622 20.859 1.00 47.59 216 PRO A N 1
ATOM 1598 C CA . PRO A 1 216 ? 6.842 -16.687 20.111 1.00 47.59 216 PRO A CA 1
ATOM 1599 C C . PRO A 1 216 ? 5.582 -17.412 19.629 1.00 47.59 216 PRO A C 1
ATOM 1601 O O . PRO A 1 216 ? 5.616 -18.197 18.686 1.00 47.59 216 PRO A O 1
ATOM 1604 N N . ALA A 1 217 ? 4.444 -17.125 20.256 1.00 44.09 217 ALA A N 1
ATOM 1605 C CA . ALA A 1 217 ? 3.131 -17.444 19.701 1.00 44.09 217 ALA A CA 1
ATOM 1606 C C . ALA A 1 217 ? 2.743 -16.386 18.651 1.00 44.09 217 ALA A C 1
ATOM 1608 O O . ALA A 1 217 ? 1.750 -15.678 18.798 1.00 44.09 217 ALA A O 1
ATOM 1609 N N . VAL A 1 218 ? 3.555 -16.220 17.602 1.00 48.97 218 VAL A N 1
ATOM 1610 C CA . VAL A 1 218 ? 3.182 -15.387 16.452 1.00 48.97 218 VAL A CA 1
ATOM 1611 C C . VAL A 1 218 ? 2.538 -16.303 15.424 1.00 48.97 218 VAL A C 1
ATOM 1613 O O . VAL A 1 218 ? 3.203 -16.881 14.569 1.00 48.97 218 VAL A O 1
ATOM 1616 N N . VAL A 1 219 ? 1.218 -16.449 15.515 1.00 44.22 219 VAL A N 1
ATOM 1617 C CA . VAL A 1 219 ? 0.430 -16.969 14.396 1.00 44.22 219 VAL A CA 1
ATOM 1618 C C . VAL A 1 219 ? 0.387 -15.851 13.357 1.00 44.22 219 VAL A C 1
ATOM 1620 O O . VAL A 1 219 ? -0.368 -14.886 13.498 1.00 44.22 219 VAL A O 1
ATOM 1623 N N . LEU A 1 220 ? 1.260 -15.933 12.349 1.00 42.12 220 LEU A N 1
ATOM 1624 C CA . LEU A 1 220 ? 1.227 -15.026 11.203 1.00 42.12 220 LEU A CA 1
ATOM 1625 C C . LEU A 1 220 ? -0.191 -15.039 10.604 1.00 42.12 220 LEU A C 1
ATOM 1627 O O . LEU A 1 220 ? -0.771 -16.116 10.444 1.00 42.12 220 LEU A O 1
ATOM 1631 N N . PRO A 1 221 ? -0.781 -13.874 10.277 1.00 43.44 221 PRO A N 1
ATOM 1632 C CA . PRO A 1 221 ? -2.074 -13.834 9.614 1.00 43.44 221 PRO A CA 1
ATOM 1633 C C . PRO A 1 221 ? -2.028 -14.699 8.348 1.00 43.44 221 PRO A C 1
ATOM 1635 O O . PRO A 1 221 ? -1.081 -14.546 7.569 1.00 43.44 221 PRO A O 1
ATOM 1638 N N . PRO A 1 222 ? -3.054 -15.531 8.084 1.00 42.94 222 PRO A N 1
ATOM 1639 C CA . PRO A 1 222 ? -3.136 -16.317 6.862 1.00 42.94 222 PRO A CA 1
ATOM 1640 C C . PRO A 1 222 ? -2.901 -15.460 5.624 1.00 42.94 222 PRO A C 1
ATOM 1642 O O . PRO A 1 222 ? -2.248 -15.928 4.719 1.00 42.94 222 PRO A O 1
ATOM 1645 N N . ALA A 1 223 ? -3.305 -14.186 5.607 1.00 40.78 223 ALA A N 1
ATOM 1646 C CA . ALA A 1 223 ? -3.073 -13.279 4.485 1.00 40.78 223 ALA A CA 1
ATOM 1647 C C . ALA A 1 223 ? -1.591 -13.056 4.127 1.00 40.78 223 ALA A C 1
ATOM 1649 O O . ALA A 1 223 ? -1.299 -12.955 2.948 1.00 40.78 223 ALA A O 1
ATOM 1650 N N . PHE A 1 224 ? -0.651 -13.029 5.081 1.00 42.78 224 PHE A N 1
ATOM 1651 C CA . PHE A 1 224 ? 0.778 -12.824 4.779 1.00 42.78 224 PHE A CA 1
ATOM 1652 C C . PHE A 1 224 ? 1.434 -14.110 4.263 1.00 42.78 224 PHE A C 1
ATOM 1654 O O . PHE A 1 224 ? 2.218 -14.077 3.320 1.00 42.78 224 PHE A O 1
ATOM 1661 N N . VAL A 1 225 ? 1.038 -15.256 4.831 1.00 47.06 225 VAL A N 1
ATOM 1662 C CA . VAL A 1 225 ? 1.412 -16.581 4.319 1.00 47.06 225 VAL A CA 1
ATOM 1663 C C . VAL A 1 225 ? 0.722 -16.843 2.985 1.00 47.06 225 VAL A C 1
ATOM 1665 O O . VAL A 1 225 ? 1.326 -17.411 2.105 1.00 47.06 225 VAL A O 1
ATOM 1668 N N . THR A 1 226 ? -0.499 -16.372 2.764 1.00 46.34 226 THR A N 1
ATOM 1669 C CA . THR A 1 226 ? -1.232 -16.585 1.510 1.00 46.34 226 THR A CA 1
ATOM 1670 C C . THR A 1 226 ? -0.761 -15.613 0.438 1.00 46.34 226 THR A C 1
ATOM 1672 O O . THR A 1 226 ? -0.669 -16.025 -0.697 1.00 46.34 226 THR A O 1
ATOM 1675 N N . LEU A 1 227 ? -0.382 -14.370 0.747 1.00 47.19 227 LEU A N 1
ATOM 1676 C CA . LEU A 1 227 ? 0.250 -13.457 -0.216 1.00 47.19 227 LEU A CA 1
ATOM 1677 C C . LEU A 1 227 ? 1.666 -13.919 -0.562 1.00 47.19 227 LEU A C 1
ATOM 1679 O O . LEU A 1 227 ? 1.993 -14.030 -1.736 1.00 47.19 227 LEU A O 1
ATOM 1683 N N . GLY A 1 228 ? 2.475 -14.265 0.444 1.00 47.66 228 GLY A N 1
ATOM 1684 C CA . GLY A 1 228 ? 3.823 -14.793 0.244 1.00 47.66 228 GLY A CA 1
A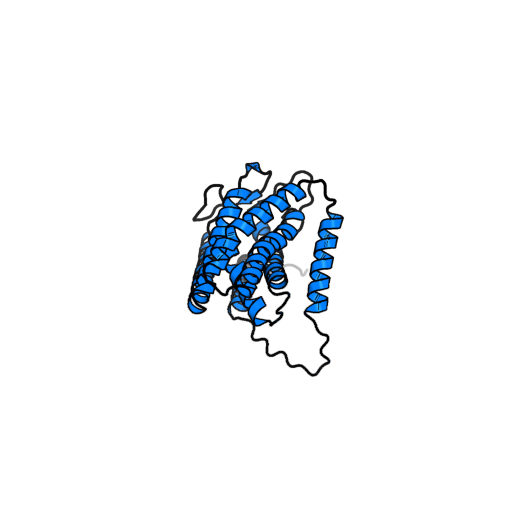TOM 1685 C C . GLY A 1 228 ? 3.822 -16.160 -0.443 1.00 47.66 228 GLY A C 1
ATOM 1686 O O . GLY A 1 228 ? 4.542 -16.348 -1.413 1.00 47.66 228 GLY A O 1
ATOM 1687 N N . CYS A 1 229 ? 2.981 -17.103 -0.007 1.00 40.00 229 CYS A N 1
ATOM 1688 C CA . CYS A 1 229 ? 2.866 -18.432 -0.610 1.00 40.00 229 CYS A CA 1
ATOM 1689 C C . CYS A 1 229 ? 2.057 -18.433 -1.905 1.00 40.00 229 CYS A C 1
ATOM 1691 O O . CYS A 1 229 ? 2.411 -19.211 -2.769 1.00 40.00 229 CYS A O 1
ATOM 1693 N N . ALA A 1 230 ? 1.031 -17.604 -2.118 1.00 43.59 230 ALA A N 1
ATOM 1694 C CA . ALA A 1 230 ? 0.379 -17.532 -3.432 1.00 43.59 230 ALA A CA 1
ATOM 1695 C C . ALA A 1 230 ? 1.308 -16.883 -4.453 1.00 43.59 230 ALA A C 1
ATOM 1697 O O . ALA A 1 230 ? 1.361 -17.372 -5.576 1.00 43.59 230 ALA A O 1
ATOM 1698 N N . ALA A 1 231 ? 2.096 -15.874 -4.063 1.00 47.25 231 ALA A N 1
ATOM 1699 C CA . ALA A 1 231 ? 3.146 -15.314 -4.907 1.00 47.25 231 ALA A CA 1
ATOM 1700 C C . ALA A 1 231 ? 4.261 -16.347 -5.153 1.00 47.25 231 ALA A C 1
ATOM 1702 O O . ALA A 1 231 ? 4.628 -16.569 -6.296 1.00 47.25 231 ALA A O 1
ATOM 1703 N N . LEU A 1 232 ? 4.729 -17.079 -4.135 1.00 41.19 232 LEU A N 1
ATOM 1704 C CA . LEU A 1 232 ? 5.744 -18.130 -4.302 1.00 41.19 232 LEU A CA 1
ATOM 1705 C C . LEU A 1 232 ? 5.234 -19.357 -5.072 1.00 41.19 232 LEU A C 1
ATOM 1707 O O . LEU A 1 232 ? 5.985 -19.911 -5.858 1.00 41.19 232 LEU A O 1
ATOM 1711 N N . VAL A 1 233 ? 3.984 -19.791 -4.893 1.00 42.72 233 VAL A N 1
ATOM 1712 C CA . VAL A 1 233 ? 3.400 -20.974 -5.556 1.00 42.72 233 VAL A CA 1
ATOM 1713 C C . VAL A 1 233 ? 3.026 -20.664 -7.003 1.00 42.72 233 VAL A C 1
ATOM 1715 O O . VAL A 1 233 ? 3.281 -21.498 -7.872 1.00 42.72 233 VAL A O 1
ATOM 1718 N N . THR A 1 234 ? 2.514 -19.464 -7.305 1.00 50.00 234 THR A N 1
ATOM 1719 C CA . THR A 1 234 ? 2.391 -19.027 -8.707 1.00 50.00 234 THR A CA 1
ATOM 1720 C C . THR A 1 234 ? 3.770 -18.842 -9.340 1.00 50.00 234 THR A C 1
ATOM 1722 O O . THR A 1 234 ? 3.977 -19.307 -10.455 1.00 50.00 234 THR A O 1
ATOM 1725 N N . MET A 1 235 ? 4.761 -18.292 -8.630 1.00 43.09 235 MET A N 1
ATOM 1726 C CA . MET A 1 235 ? 6.115 -18.122 -9.172 1.00 43.09 235 MET A CA 1
ATOM 1727 C C . MET A 1 235 ? 6.884 -19.440 -9.372 1.00 43.09 235 MET A C 1
ATOM 1729 O O . MET A 1 235 ? 7.527 -19.603 -10.405 1.00 43.09 235 MET A O 1
ATOM 1733 N N . HIS A 1 236 ? 6.807 -20.412 -8.456 1.00 40.97 236 HIS A N 1
ATOM 1734 C CA . HIS A 1 236 ? 7.485 -21.708 -8.615 1.00 40.97 236 HIS A CA 1
ATOM 1735 C C . HIS A 1 236 ? 6.771 -22.620 -9.614 1.00 40.97 236 HIS A C 1
ATOM 1737 O O . HIS A 1 236 ? 7.440 -23.298 -10.394 1.00 40.97 236 HIS A O 1
ATOM 1743 N N . GLY A 1 237 ? 5.434 -22.610 -9.647 1.00 41.91 237 GLY A N 1
ATOM 1744 C CA . GLY A 1 237 ? 4.660 -23.371 -10.630 1.00 41.91 237 GLY A CA 1
ATOM 1745 C C . GLY A 1 237 ? 4.852 -22.876 -12.069 1.00 41.91 237 GLY A C 1
ATOM 1746 O O . GLY A 1 237 ? 4.805 -23.676 -12.998 1.00 41.91 237 GLY A O 1
ATOM 1747 N N . LEU A 1 238 ? 5.122 -21.579 -12.262 1.00 46.78 238 LEU A N 1
ATOM 1748 C CA . LEU A 1 238 ? 5.268 -20.970 -13.590 1.00 46.78 238 LEU A CA 1
ATOM 1749 C C . LEU A 1 238 ? 6.727 -20.895 -14.072 1.00 46.78 238 LEU A C 1
ATOM 1751 O O . LEU A 1 238 ? 6.973 -21.113 -15.256 1.00 46.78 238 LEU A O 1
ATOM 1755 N N . ALA A 1 239 ? 7.706 -20.674 -13.184 1.00 42.12 239 ALA A N 1
ATOM 1756 C CA . ALA A 1 239 ? 9.130 -20.674 -13.552 1.00 42.12 239 ALA A CA 1
ATOM 1757 C C . ALA A 1 239 ? 9.677 -22.080 -13.871 1.00 42.12 239 ALA A C 1
ATOM 1759 O O . ALA A 1 239 ? 10.633 -22.220 -14.632 1.00 42.12 239 ALA A O 1
ATOM 1760 N N . SER A 1 240 ? 9.064 -23.134 -13.324 1.00 41.34 240 SER A N 1
ATOM 1761 C CA . SER A 1 240 ? 9.453 -24.526 -13.595 1.00 41.34 240 SER A CA 1
ATOM 1762 C C . SER A 1 240 ? 8.761 -25.138 -14.820 1.00 41.34 240 SER A C 1
ATOM 1764 O O . SER A 1 240 ? 9.193 -26.188 -15.293 1.00 41.34 240 SER A O 1
ATOM 1766 N N . TRP A 1 241 ? 7.745 -24.482 -15.393 1.00 42.69 241 TRP A N 1
ATOM 1767 C CA . TRP A 1 241 ? 6.989 -25.011 -16.536 1.00 42.69 241 TRP A CA 1
ATOM 1768 C C . TRP A 1 241 ? 7.840 -25.206 -17.808 1.00 42.69 241 TRP A C 1
ATOM 1770 O O . TRP A 1 241 ? 7.756 -26.278 -18.412 1.00 42.69 241 TRP A O 1
ATOM 1780 N N . PRO A 1 242 ? 8.732 -24.269 -18.202 1.00 52.31 242 PRO A N 1
ATOM 1781 C CA . PRO A 1 242 ? 9.623 -24.478 -19.347 1.00 52.31 242 PRO A CA 1
ATOM 1782 C C . PRO A 1 242 ? 10.648 -25.594 -19.105 1.00 52.31 242 PRO A C 1
ATOM 1784 O O . PRO A 1 242 ? 10.966 -26.341 -20.024 1.00 52.31 242 PRO A O 1
ATOM 1787 N N . LEU A 1 243 ? 11.135 -25.748 -17.867 1.00 49.41 243 LEU A N 1
ATOM 1788 C CA . LEU A 1 243 ? 12.101 -26.786 -17.489 1.00 49.41 243 LEU A CA 1
ATOM 1789 C C . LEU A 1 243 ? 11.461 -28.181 -17.446 1.00 49.41 243 LEU A C 1
ATOM 1791 O O . LEU A 1 243 ? 12.081 -29.154 -17.869 1.00 49.41 243 LEU A O 1
ATOM 1795 N N . LEU A 1 244 ? 10.208 -28.278 -16.997 1.00 45.03 244 LEU A N 1
ATOM 1796 C CA . LEU A 1 244 ? 9.431 -29.519 -17.009 1.00 45.03 244 LEU A CA 1
ATOM 1797 C C . LEU A 1 244 ? 9.050 -29.938 -18.433 1.00 45.03 244 LEU A C 1
ATOM 1799 O O . LEU A 1 244 ? 9.161 -31.117 -18.762 1.00 45.03 244 LEU A O 1
ATOM 1803 N N . LEU A 1 245 ? 8.674 -28.993 -19.302 1.00 54.72 245 LEU A N 1
ATOM 1804 C CA . LEU A 1 245 ? 8.415 -29.272 -20.718 1.00 54.72 245 LEU A CA 1
ATOM 1805 C C . LEU A 1 245 ? 9.694 -29.628 -21.483 1.00 54.72 245 LEU A C 1
ATOM 1807 O O . LEU A 1 245 ? 9.673 -30.562 -22.279 1.00 54.72 245 LEU A O 1
ATOM 1811 N N . ALA A 1 246 ? 10.815 -28.952 -21.217 1.00 61.84 246 ALA A N 1
ATOM 1812 C CA . ALA A 1 246 ? 12.112 -29.296 -21.800 1.00 61.84 246 ALA A CA 1
ATOM 1813 C C . ALA A 1 246 ? 12.601 -30.676 -21.327 1.00 61.84 246 ALA A C 1
ATOM 1815 O O . ALA A 1 246 ? 13.100 -31.466 -22.128 1.00 61.84 246 ALA A O 1
ATOM 1816 N N . GLY A 1 247 ? 12.400 -31.004 -20.046 1.00 63.34 247 GLY A N 1
ATOM 1817 C CA . GLY A 1 247 ? 12.681 -32.327 -19.492 1.00 63.34 247 GLY A CA 1
ATOM 1818 C C . GLY A 1 247 ? 11.804 -33.418 -20.111 1.00 63.34 247 GLY A C 1
ATOM 1819 O O . GLY A 1 247 ? 12.323 -34.437 -20.561 1.00 63.34 247 GLY A O 1
ATOM 1820 N N . ALA A 1 248 ? 10.493 -33.190 -20.214 1.00 63.50 248 ALA A N 1
ATOM 1821 C CA . ALA A 1 248 ? 9.554 -34.129 -20.828 1.00 63.50 248 ALA A CA 1
ATOM 1822 C C . ALA A 1 248 ? 9.815 -34.322 -22.331 1.00 63.50 248 ALA A C 1
ATOM 1824 O O . ALA A 1 248 ? 9.780 -35.451 -22.815 1.00 63.50 248 ALA A O 1
ATOM 1825 N N . ALA A 1 249 ? 10.142 -33.251 -23.061 1.00 65.50 249 ALA A N 1
ATOM 1826 C CA . ALA A 1 249 ? 10.511 -33.313 -24.474 1.00 65.50 249 ALA A CA 1
ATOM 1827 C C . ALA A 1 249 ? 11.838 -34.057 -24.692 1.00 65.50 249 ALA A C 1
ATOM 1829 O O . ALA A 1 249 ? 11.942 -34.850 -25.624 1.00 65.50 249 ALA A O 1
ATOM 1830 N N . SER A 1 250 ? 12.829 -33.864 -23.815 1.00 63.53 250 SER A N 1
ATOM 1831 C CA . SER A 1 250 ? 14.106 -34.590 -23.853 1.00 63.53 250 SER A CA 1
ATOM 1832 C C . SER A 1 250 ? 13.920 -36.088 -23.588 1.00 63.53 250 SER A C 1
ATOM 1834 O O . SER A 1 250 ? 14.441 -36.921 -24.329 1.00 63.53 250 SER A O 1
ATOM 1836 N N . VAL A 1 251 ? 13.097 -36.450 -22.596 1.00 68.69 251 VAL A N 1
ATOM 1837 C CA . VAL A 1 251 ? 12.760 -37.851 -22.292 1.00 68.69 251 VAL A CA 1
ATOM 1838 C C . VAL A 1 251 ? 11.965 -38.494 -23.432 1.00 68.69 251 VAL A C 1
ATOM 1840 O O . VAL A 1 251 ? 12.277 -39.615 -23.832 1.00 68.69 251 VAL A O 1
ATOM 1843 N N . ALA A 1 252 ? 10.993 -37.784 -24.012 1.00 68.12 252 ALA A N 1
ATOM 1844 C CA . ALA A 1 252 ? 10.233 -38.263 -25.166 1.00 68.12 252 ALA A CA 1
ATOM 1845 C C . ALA A 1 252 ? 11.119 -38.434 -26.414 1.00 68.12 252 ALA A C 1
ATOM 1847 O O . ALA A 1 252 ? 11.020 -39.447 -27.103 1.00 68.12 252 ALA A O 1
ATOM 1848 N N . ALA A 1 253 ? 12.039 -37.501 -26.677 1.00 66.69 253 ALA A N 1
ATOM 1849 C CA . ALA A 1 253 ? 12.992 -37.598 -27.783 1.00 66.69 253 ALA A CA 1
ATOM 1850 C C . ALA A 1 253 ? 13.973 -38.771 -27.611 1.00 66.69 253 ALA A C 1
ATOM 1852 O O . ALA A 1 253 ? 14.320 -39.431 -28.590 1.00 66.69 253 ALA A O 1
ATOM 1853 N N . HIS A 1 254 ? 14.388 -39.074 -26.376 1.00 61.56 254 HIS A N 1
ATOM 1854 C CA . HIS A 1 254 ? 15.231 -40.235 -26.079 1.00 61.56 254 HIS A CA 1
ATOM 1855 C C . HIS A 1 254 ? 14.467 -41.562 -26.207 1.00 61.56 254 HIS A C 1
ATOM 1857 O O . HIS A 1 254 ? 15.023 -42.544 -26.692 1.00 61.56 254 HIS A O 1
ATOM 1863 N N . ALA A 1 255 ? 13.185 -41.590 -25.831 1.00 67.38 255 ALA A N 1
ATOM 1864 C CA . ALA A 1 255 ? 12.328 -42.766 -25.983 1.00 67.38 255 ALA A CA 1
ATOM 1865 C C . ALA A 1 255 ? 12.002 -43.084 -27.456 1.00 67.38 255 ALA A C 1
ATOM 1867 O O . ALA A 1 255 ? 11.820 -44.248 -27.807 1.00 67.38 255 ALA A O 1
ATOM 1868 N N . LEU A 1 256 ? 11.961 -42.066 -28.323 1.00 72.69 256 LEU A N 1
ATOM 1869 C CA . LEU A 1 256 ? 11.674 -42.209 -29.755 1.00 72.69 256 LEU A CA 1
ATOM 1870 C C . LEU A 1 256 ? 12.915 -42.500 -30.618 1.00 72.69 256 LEU A C 1
ATOM 1872 O O . LEU A 1 256 ? 12.760 -42.818 -31.795 1.00 72.69 256 LEU A O 1
ATOM 1876 N N . ASN A 1 257 ? 14.134 -42.433 -30.064 1.00 64.19 257 ASN A N 1
ATOM 1877 C CA . ASN A 1 257 ? 15.369 -42.765 -30.785 1.00 64.19 257 ASN A CA 1
ATOM 1878 C C . ASN A 1 257 ? 16.267 -43.761 -30.016 1.00 64.19 257 ASN A C 1
ATOM 1880 O O . ASN A 1 257 ? 17.361 -43.403 -29.572 1.00 64.19 257 ASN A O 1
ATOM 1884 N N . PRO A 1 258 ? 15.850 -45.033 -29.877 1.00 56.56 258 PRO A N 1
ATOM 1885 C CA . PRO A 1 258 ? 16.649 -46.065 -29.213 1.00 56.56 258 PRO A CA 1
ATOM 1886 C C . PRO A 1 258 ? 17.918 -46.490 -29.989 1.00 56.56 258 PRO A C 1
ATOM 1888 O O . PRO A 1 258 ? 18.668 -47.337 -29.509 1.00 56.56 258 PRO A O 1
ATOM 1891 N N . GLY A 1 259 ? 18.181 -45.931 -31.179 1.00 57.25 259 GLY A N 1
ATOM 1892 C CA . GLY A 1 259 ? 19.167 -46.453 -32.135 1.00 57.25 259 GLY A CA 1
ATOM 1893 C C . GLY A 1 259 ? 20.585 -45.868 -32.088 1.00 57.25 259 GLY A C 1
ATOM 1894 O O . GLY A 1 259 ? 21.425 -46.313 -32.862 1.00 57.25 259 GLY A O 1
ATOM 1895 N N . SER A 1 260 ? 20.901 -44.889 -31.232 1.00 53.50 260 SER A N 1
ATOM 1896 C CA . SER A 1 260 ? 22.196 -44.174 -31.308 1.00 53.50 260 SER A CA 1
ATOM 1897 C C . SER A 1 260 ? 23.316 -44.706 -30.404 1.00 53.50 260 SER A C 1
ATOM 1899 O O . SER A 1 260 ? 24.406 -44.134 -30.374 1.00 53.50 260 SER A O 1
ATOM 1901 N N . ARG A 1 261 ? 23.116 -45.822 -29.690 1.00 57.78 261 ARG A N 1
ATOM 1902 C CA . ARG A 1 261 ? 24.184 -46.459 -28.899 1.00 57.78 261 ARG A CA 1
ATOM 1903 C C . ARG A 1 261 ? 24.744 -47.702 -29.589 1.00 57.78 261 ARG A C 1
ATOM 1905 O O . ARG A 1 261 ? 24.443 -48.805 -29.160 1.00 57.78 261 ARG A O 1
ATOM 1912 N N . SER A 1 262 ? 25.612 -47.517 -30.587 1.00 54.72 262 SER A N 1
ATOM 1913 C CA . SER A 1 262 ? 26.774 -48.400 -30.816 1.00 54.72 262 SER A CA 1
ATOM 1914 C C . SER A 1 262 ? 27.616 -47.954 -32.018 1.00 54.72 262 SER A C 1
ATOM 1916 O O . SER A 1 262 ? 27.246 -48.228 -33.154 1.00 54.72 262 SER A O 1
ATOM 1918 N N . SER A 1 263 ? 28.783 -47.355 -31.771 1.00 54.16 263 SER A N 1
ATOM 1919 C CA . SER A 1 263 ? 30.003 -47.573 -32.575 1.00 54.16 263 SER A CA 1
ATOM 1920 C C . SER A 1 263 ? 31.181 -46.812 -31.956 1.00 54.16 263 SER A C 1
ATOM 1922 O O . SER A 1 263 ? 31.607 -45.775 -32.455 1.00 54.16 263 SER A O 1
ATOM 1924 N N . ALA A 1 264 ? 31.698 -47.310 -30.836 1.00 51.84 264 ALA A N 1
ATOM 1925 C CA . ALA A 1 264 ? 33.011 -46.913 -30.330 1.00 51.84 264 ALA A CA 1
ATOM 1926 C C . ALA A 1 264 ? 33.644 -48.102 -29.599 1.00 51.84 264 ALA A C 1
ATOM 1928 O O . ALA A 1 264 ? 33.788 -48.112 -28.382 1.00 51.84 264 ALA A O 1
ATOM 1929 N N . SER A 1 265 ? 33.950 -49.146 -30.366 1.00 54.22 265 SER A N 1
ATOM 1930 C CA . SER A 1 265 ? 34.927 -50.169 -29.994 1.00 54.22 265 SER A CA 1
ATOM 1931 C C . SER A 1 265 ? 35.375 -50.900 -31.259 1.00 54.22 265 SER A C 1
ATOM 1933 O O . SER A 1 265 ? 34.770 -51.905 -31.650 1.00 54.22 265 SER A O 1
ATOM 1935 N N . ARG A 1 266 ? 36.390 -50.350 -31.924 1.00 51.78 266 ARG A N 1
ATOM 1936 C CA . ARG A 1 266 ? 37.461 -51.074 -32.619 1.00 51.78 266 ARG A CA 1
ATOM 1937 C C . ARG A 1 266 ? 38.476 -50.084 -33.163 1.00 51.78 266 ARG A C 1
ATOM 1939 O O . ARG A 1 266 ? 38.029 -49.062 -33.722 1.00 51.78 266 ARG A O 1
#

Nearest PDB structures (foldseek):
  4xu4-assembly1_A  TM=5.144E-01  e=4.471E-02  Mycolicibacterium vanbaalenii PYR-1
  4xu6-assembly1_A  TM=5.270E-01  e=5.469E-02  Mycolicibacterium vanbaalenii PYR-1
  4wz7-assembly1_4  TM=1.915E-01  e=9.795E+00  Yarrowia lipolytica

Sequence (266 aa):
METAFELGALGVGAVTLLDAARAGRRWLAFALAALAYALTFELLVSNEASGGFHYGAFLIALPGGAPLWVPVGWMALITAAARTAERLSVSRWRPALAALLVALTGWVLDPVAVALGWWGWSAPGQPLVLGAPAGNYLAWIFVALAFTGLVDAGWRWRASAWVPVVAAPLALGLVAALSMVSQLPVDPRWTLAAISLVVIAAAARTFPWTGPSARPAVVLPPAFVTLGCAALVTMHGLASWPLLLAGAASVAAHALNPGSRSSASR

Solvent-accessible surface area (backbone atoms only — not comparable to full-atom values): 14415 Å² total; per-residue (Å²): 113,61,64,63,52,45,54,48,40,44,49,50,24,51,52,42,49,52,52,23,46,74,69,31,68,47,38,31,29,36,34,53,21,38,28,54,35,33,42,50,48,47,61,72,63,44,44,59,88,77,60,34,60,47,61,43,87,62,94,49,61,41,81,62,51,46,43,54,41,53,27,36,40,47,14,31,40,51,46,52,24,43,54,49,24,60,73,68,65,43,79,93,48,28,30,60,48,14,8,47,49,36,27,56,50,46,69,60,46,46,38,51,35,37,74,71,52,50,31,49,56,50,51,90,96,53,72,62,49,69,59,37,54,62,64,54,62,55,47,41,30,51,55,40,26,39,34,42,36,45,27,53,56,37,40,75,77,46,84,48,43,61,36,28,57,58,21,26,62,53,22,50,53,50,50,51,54,52,51,63,59,62,73,46,98,69,64,67,68,59,56,54,49,52,51,51,50,52,52,47,57,47,51,66,64,73,51,71,87,69,63,102,77,74,81,80,88,73,79,73,56,65,65,58,55,46,52,53,44,49,51,47,49,54,48,53,62,56,69,42,45,65,57,51,51,52,49,51,49,52,53,51,54,52,70,75,50,81,79,82,85,82,90,88,86,131

Radius of gyration: 22.59 Å; Cα contacts (8 Å, |Δi|>4): 250; chains: 1; bounding box: 54×70×60 Å

Mean predicted aligned error: 12.75 Å

Foldseek 3Di:
DQAVVLVVLVVLLVVLLVVLVVVHLQSNLLLVLLLVLLVVVCQVPLACVVAFKAFDDHPDADVSRHRSSRSSNRSSLLSLLLVQLVVLPPLPCSQQSSLVSQLVVCLVVVLVCVVVRRMAGDDVPADDDSRHGLVVSLLSSLLSSQQSVQLSVVCVVPVDSCSSVVSSVRSVVVSVVVVVVVVPDDDVVVVVVVVVCSVCVVVVVSDPVDPPPDDDPPPDPVSVVCVVVVVVVVVVVVVCVVVVVVVVVVVVVCVVPVDDPDDDDD

Secondary structure (DSSP, 8-state):
-HHHHHHHHHHHHHHHHHHHHHT-HHHHHHHHHHHHHHHHHHHHH--GGGTSEEE---SSBPTTS-BTHHHHHHHHHHHHHHHHHHHTT-TTTHHHHHHHHHHHHHHHHHHHHHHTTSEEE--TTS-EETTEEHHHHHHHHHHHHHHHHHHHHHHHH---THHHHHHHHHHHHHHHHHHHHHTS---HHHHHHHHHHHHHHHHHHH-----TT--------HHHHHHHHHHHHHHHHHHSHHHHHHHHHHHHHHHH-TT-------